Protein AF-A0A7S1Z3L2-F1 (afdb_monomer_lite)

Secondary structure (DSSP, 8-state):
--HHHHHHHHHHHS-TTSTT--S-HHHHHHHHHHHHH-HHHH------TT-TTS----TT--TT-HHHHHHHHHHHHHHHSTT-----------TTSSHHHHHHHHHTTS-TTS---------TT--S-TTHHHHHHHHHHHHHHHTS-HHHHHHHHHHHHHHHGGGHHHHHHH-GGGGGT------------HHHHHHHHHHHHHHHHHHH--TT-

Foldseek 3Di:
DAVLVVLLVVLPPDDPPDDQHDPDPVVNVVVVVCCVPPVVQQRDPPDPVVDRNDRDGPQADDPPCVVVLVVLLVLVVQQLPPPHDDDDDDDDDDPPPCSVSSVVNSVVVPDPQQADDFFFDDDPVPPDDPCRRVLNRVLVVLVVLVPDDPVSLVLLQVLLCVQQPPCVVVVCVSNVSCVVRYDDDPDDDDDDDPVVVVVSVVSNVVSNVPSRNDSND

Organism: NCBI:txid49249

Sequence (217 aa):
VPLSMFSLVFNLLEKNGEEYHYKSFSEVDHDLYVMLTDPENYLFDSIDERNIGQLNFSSGKLFGRGEHVSELINAYNRVTSAEGSSEIVLVSGYSGAGKSALVKQAQNSFNEKDGFFLCGKFDQLQHVEPLSAIVDAFSGLCHEIMKKDAATRDQIRSAIQENVGSETGFLINLIPMLRNIIEVPVTETIQIGAREAQNRVKVVFRLFLRALATPDR

Radius of gyration: 23.11 Å; chains: 1; bounding box: 45×40×66 Å

pLDDT: mean 73.65, std 14.49, range [42.09, 93.38]

InterPro domains:
  IPR027417 P-loop containing nucleoside triphosphate hydrolase [G3DSA:3.40.50.300] (62-208)
  IPR027417 P-loop containing nucleoside triphosphate hydrolase [SSF52540] (59-163)
  IPR041664 Orc1-like, AAA ATPase domain [PF13191] (61-214)
  IPR053159 Hybrid Signal Transduction Histidine Kinase [PTHR43642] (1-216)

Structure (mmCIF, N/CA/C/O backbone):
data_AF-A0A7S1Z3L2-F1
#
_entry.id   AF-A0A7S1Z3L2-F1
#
loop_
_atom_site.group_PDB
_atom_site.id
_atom_site.type_symbol
_atom_site.label_atom_id
_atom_site.label_alt_id
_atom_site.label_comp_id
_atom_site.label_asym_id
_atom_site.label_entity_id
_atom_site.label_seq_id
_atom_site.pdbx_PDB_ins_code
_atom_site.Cartn_x
_atom_site.Cartn_y
_atom_site.Cartn_z
_atom_site.occupancy
_atom_site.B_iso_or_equiv
_atom_site.auth_seq_id
_atom_site.auth_comp_id
_atom_site.auth_asym_id
_atom_site.auth_atom_id
_atom_site.pdbx_PDB_model_num
ATOM 1 N N . VAL A 1 1 ? -3.377 19.592 -33.572 1.00 59.16 1 VAL A N 1
ATOM 2 C CA . VAL A 1 1 ? -2.268 18.647 -33.838 1.00 59.16 1 VAL A CA 1
ATOM 3 C C . VAL A 1 1 ? -1.703 18.276 -32.479 1.00 59.16 1 VAL A C 1
ATOM 5 O O . VAL A 1 1 ? -1.445 19.220 -31.742 1.00 59.16 1 VAL A O 1
ATOM 8 N N . PRO A 1 2 ? -1.612 16.984 -32.121 1.00 62.28 2 PRO A N 1
ATOM 9 C CA . PRO A 1 2 ? -1.116 16.546 -30.810 1.00 62.28 2 PRO A CA 1
ATOM 10 C C . PRO A 1 2 ? 0.283 17.101 -30.520 1.00 62.28 2 PRO A C 1
ATOM 12 O O . PRO A 1 2 ? 1.101 17.180 -31.441 1.00 62.28 2 PRO A O 1
ATOM 15 N N . LEU A 1 3 ? 0.571 17.491 -29.276 1.00 64.25 3 LEU A N 1
ATOM 16 C CA . LEU A 1 3 ? 1.854 18.102 -28.898 1.00 64.25 3 LEU A CA 1
ATOM 17 C C . LEU A 1 3 ? 3.039 17.164 -29.144 1.00 64.25 3 LEU A C 1
ATOM 19 O O . LEU A 1 3 ? 4.118 17.629 -29.491 1.00 64.25 3 LEU A O 1
ATOM 23 N N . SER A 1 4 ? 2.834 15.851 -29.073 1.00 64.00 4 SER A N 1
ATOM 24 C CA . SER A 1 4 ? 3.861 14.851 -29.381 1.00 64.00 4 SER A CA 1
ATOM 25 C C . SER A 1 4 ? 4.340 14.886 -30.835 1.00 64.00 4 SER A C 1
ATOM 27 O O . SER A 1 4 ? 5.527 14.710 -31.095 1.00 64.00 4 SER A O 1
ATOM 29 N N . MET A 1 5 ? 3.456 15.206 -31.789 1.00 66.62 5 MET A N 1
ATOM 30 C CA . MET A 1 5 ? 3.855 15.467 -33.180 1.00 66.62 5 MET A CA 1
ATOM 31 C C . MET A 1 5 ? 4.727 16.720 -33.274 1.00 66.62 5 MET A C 1
ATOM 33 O O . MET A 1 5 ? 5.660 16.768 -34.072 1.00 66.62 5 MET A O 1
ATOM 37 N N . PHE A 1 6 ? 4.420 17.743 -32.470 1.00 70.56 6 PHE A N 1
ATOM 38 C CA . PHE A 1 6 ? 5.227 18.956 -32.415 1.00 70.56 6 PHE A CA 1
ATOM 39 C C . PHE A 1 6 ? 6.601 18.665 -31.807 1.00 70.56 6 PHE A C 1
ATOM 41 O O . PHE A 1 6 ? 7.591 19.082 -32.389 1.00 70.56 6 PHE A O 1
ATOM 48 N N . SER A 1 7 ? 6.678 17.894 -30.719 1.00 68.69 7 SER A N 1
ATOM 49 C CA . SER A 1 7 ? 7.938 17.464 -30.099 1.00 68.69 7 SER A CA 1
ATOM 50 C C . SER A 1 7 ? 8.797 16.611 -31.031 1.00 68.69 7 SER A C 1
ATOM 52 O O . SER A 1 7 ? 9.993 16.847 -31.115 1.00 68.69 7 SER A O 1
ATOM 54 N N . LEU A 1 8 ? 8.207 15.684 -31.793 1.00 73.00 8 LEU A N 1
ATOM 55 C CA . LEU A 1 8 ? 8.930 14.908 -32.807 1.00 73.00 8 LEU A CA 1
ATOM 56 C C . LEU A 1 8 ? 9.552 15.826 -33.867 1.00 73.00 8 LEU A C 1
ATOM 58 O O . LEU A 1 8 ? 10.742 15.737 -34.160 1.00 73.00 8 LEU A O 1
ATOM 62 N N . VAL A 1 9 ? 8.750 16.735 -34.432 1.00 72.94 9 VAL A N 1
ATOM 63 C CA . VAL A 1 9 ? 9.226 17.697 -35.435 1.00 72.94 9 VAL A CA 1
ATOM 64 C C . VAL A 1 9 ? 10.265 18.640 -34.829 1.00 72.94 9 VAL A C 1
ATOM 66 O O . VAL A 1 9 ? 11.257 18.946 -35.479 1.00 72.94 9 VAL A O 1
ATOM 69 N N . PHE A 1 10 ? 10.081 19.062 -33.582 1.00 72.00 10 PHE A N 1
ATOM 70 C CA . PHE A 1 10 ? 11.011 19.923 -32.861 1.00 72.00 10 PHE A CA 1
ATOM 71 C C . PHE A 1 10 ? 12.361 19.228 -32.634 1.00 72.00 10 PHE A C 1
ATOM 73 O O . PHE A 1 10 ? 13.386 19.767 -33.038 1.00 72.00 10 PHE A O 1
ATOM 80 N N . ASN A 1 11 ? 12.366 17.992 -32.130 1.00 70.00 11 ASN A N 1
ATOM 81 C CA . ASN A 1 11 ? 13.577 17.199 -31.898 1.00 70.00 11 ASN A CA 1
ATOM 82 C C . ASN A 1 11 ? 14.302 16.829 -33.208 1.00 70.00 11 ASN A C 1
ATOM 84 O O . ASN A 1 11 ? 15.520 16.655 -33.214 1.00 70.00 11 ASN A O 1
ATOM 88 N N . LEU A 1 12 ? 13.570 16.721 -34.327 1.00 74.00 12 LEU A N 1
ATOM 89 C CA . LEU A 1 12 ? 14.134 16.542 -35.673 1.00 74.00 12 LEU A CA 1
ATOM 90 C C . LEU A 1 12 ? 14.751 17.823 -36.250 1.00 74.00 12 LEU A C 1
ATOM 92 O O . LEU A 1 12 ? 15.646 17.744 -37.092 1.00 74.00 12 LEU A O 1
ATOM 96 N N . LEU A 1 13 ? 14.234 18.989 -35.857 1.00 71.88 13 LEU A N 1
ATOM 97 C CA . LEU A 1 13 ? 14.684 20.296 -36.336 1.00 71.88 13 LEU A CA 1
ATOM 98 C C . LEU A 1 13 ? 15.761 20.923 -35.440 1.00 71.88 13 LEU A C 1
ATOM 100 O O . LEU A 1 13 ? 16.476 21.813 -35.913 1.00 71.88 13 LEU A O 1
ATOM 104 N N . GLU A 1 14 ? 15.892 20.485 -34.182 1.00 68.50 14 GLU A N 1
ATOM 105 C CA . GLU A 1 14 ? 16.968 20.925 -33.294 1.00 68.50 14 GLU A CA 1
ATOM 106 C C . GLU A 1 14 ? 18.340 20.575 -33.881 1.00 68.50 14 GLU A C 1
ATOM 108 O O . GLU A 1 14 ? 18.588 19.507 -34.446 1.00 68.50 14 GLU A O 1
ATOM 113 N N . LYS A 1 15 ? 19.262 21.527 -33.762 1.00 54.31 15 LYS A N 1
ATOM 114 C CA . LYS A 1 15 ? 20.590 21.443 -34.361 1.00 54.31 15 LYS A CA 1
ATOM 115 C C . LYS A 1 15 ? 21.548 20.784 -33.369 1.00 54.31 15 LYS A C 1
ATOM 117 O O . LYS A 1 15 ? 21.523 21.116 -32.190 1.00 54.31 15 LYS A O 1
ATOM 122 N N . ASN A 1 16 ? 22.414 19.895 -33.863 1.00 50.66 16 ASN A N 1
ATOM 123 C CA . ASN A 1 16 ? 23.402 19.142 -33.075 1.00 50.66 16 ASN A CA 1
ATOM 124 C C . ASN A 1 16 ? 24.003 19.958 -31.914 1.00 50.66 16 ASN A C 1
ATOM 126 O O . ASN A 1 16 ? 24.812 20.859 -32.153 1.00 50.66 16 ASN A O 1
ATOM 130 N N . GLY A 1 17 ? 23.632 19.609 -30.678 1.00 51.84 17 GLY A N 1
ATOM 131 C CA . GLY A 1 17 ? 24.192 20.201 -29.458 1.00 51.84 17 GLY A CA 1
ATOM 132 C C . GLY A 1 17 ? 23.189 20.672 -28.401 1.00 51.84 17 GLY A C 1
ATOM 133 O O . GLY A 1 17 ? 23.627 20.949 -27.287 1.00 51.84 17 GLY A O 1
ATOM 134 N N . GLU A 1 18 ? 21.890 20.741 -28.699 1.00 53.25 18 GLU A N 1
ATOM 135 C CA . GLU A 1 18 ? 20.857 21.110 -27.710 1.00 53.25 18 GLU A CA 1
ATOM 136 C C . GLU A 1 18 ? 20.291 19.885 -26.965 1.00 53.25 18 GLU A C 1
ATOM 138 O O . GLU A 1 18 ? 20.583 18.742 -27.307 1.00 53.25 18 GLU A O 1
ATOM 143 N N . GLU A 1 19 ? 19.586 20.089 -25.854 1.00 56.16 19 GLU A N 1
ATOM 144 C CA . GLU A 1 19 ? 19.282 19.032 -24.873 1.00 56.16 19 GLU A CA 1
ATOM 145 C C . GLU A 1 19 ? 18.349 17.922 -25.415 1.00 56.16 19 GLU A C 1
ATOM 147 O O . GLU A 1 19 ? 18.408 16.796 -24.913 1.00 56.16 19 GLU A O 1
ATOM 152 N N . TYR A 1 20 ? 17.569 18.191 -26.475 1.00 58.16 20 TYR A N 1
ATOM 153 C CA . TYR A 1 20 ? 16.462 17.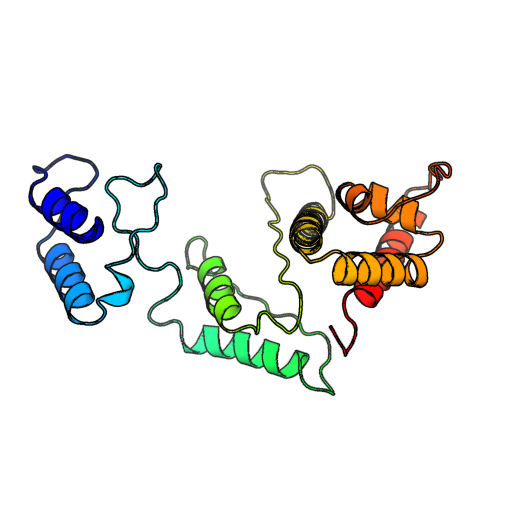331 -26.921 1.00 58.16 20 TYR A CA 1
ATOM 154 C C . TYR A 1 20 ? 16.568 16.812 -28.372 1.00 58.16 20 TYR A C 1
ATOM 156 O O . TYR A 1 20 ? 15.697 16.063 -28.818 1.00 58.16 20 TYR A O 1
ATOM 164 N N . HIS A 1 21 ? 17.648 17.120 -29.101 1.00 70.44 21 HIS A N 1
ATOM 165 C CA . HIS A 1 21 ? 17.877 16.604 -30.458 1.00 70.44 21 HIS A CA 1
ATOM 166 C C . HIS A 1 21 ? 18.100 15.084 -30.516 1.00 70.44 21 HIS A C 1
ATOM 168 O O . HIS A 1 21 ? 18.745 14.480 -29.650 1.00 70.44 21 HIS A O 1
ATOM 174 N N . TYR A 1 22 ? 17.651 14.475 -31.617 1.00 71.06 22 TYR A N 1
ATOM 175 C CA . TYR A 1 22 ? 17.979 13.087 -31.935 1.00 71.06 22 TYR A CA 1
ATOM 176 C C . TYR A 1 22 ? 19.471 12.907 -32.197 1.00 71.06 22 TYR A C 1
ATOM 178 O O . TYR A 1 22 ? 20.077 13.608 -33.009 1.00 71.06 22 TYR A O 1
ATOM 186 N N . LYS A 1 23 ? 20.065 11.910 -31.545 1.00 71.94 23 LYS A N 1
ATOM 187 C CA . LYS A 1 23 ? 21.497 11.606 -31.650 1.00 71.94 23 LYS A CA 1
ATOM 188 C C . LYS A 1 23 ? 21.792 10.597 -32.752 1.00 71.94 23 LYS A C 1
ATOM 190 O O . LYS A 1 23 ? 22.946 10.446 -33.155 1.00 71.94 23 LYS A O 1
ATOM 195 N N . SER A 1 24 ? 20.773 9.889 -33.241 1.00 76.88 24 SER A N 1
ATOM 196 C CA . SER A 1 24 ? 20.929 8.886 -34.293 1.00 76.88 24 SER A CA 1
ATOM 197 C C . SER A 1 24 ? 19.664 8.682 -35.125 1.00 76.88 24 SER A C 1
ATOM 199 O O . SER A 1 24 ? 18.545 8.895 -34.667 1.00 76.88 24 SER A O 1
ATOM 201 N N . PHE A 1 25 ? 19.845 8.186 -36.352 1.00 75.06 25 PHE A N 1
ATOM 202 C CA . PHE A 1 25 ? 18.734 7.815 -37.233 1.00 75.06 25 PHE A CA 1
ATOM 203 C C . PHE A 1 25 ? 17.889 6.665 -36.658 1.00 75.06 25 PHE A C 1
ATOM 205 O O . PHE A 1 25 ? 16.691 6.601 -36.904 1.00 75.06 25 PHE A O 1
ATOM 212 N N . SER A 1 26 ? 18.491 5.782 -35.853 1.00 72.69 26 SER A N 1
ATOM 213 C CA . SER A 1 26 ? 17.778 4.692 -35.179 1.00 72.69 26 SER A CA 1
ATOM 214 C C . SER A 1 26 ? 16.794 5.172 -34.113 1.00 72.69 26 SER A C 1
ATOM 216 O O . SER A 1 26 ? 15.791 4.505 -33.897 1.00 72.69 26 SER A O 1
ATOM 218 N N . GLU A 1 27 ? 17.051 6.306 -33.455 1.00 69.94 27 GLU A N 1
ATOM 219 C CA . GLU A 1 27 ? 16.102 6.886 -32.490 1.00 69.94 27 GLU A CA 1
ATOM 220 C C . GLU A 1 27 ? 14.862 7.429 -33.208 1.00 69.94 27 GLU A C 1
ATOM 222 O O . GLU A 1 27 ? 13.739 7.164 -32.792 1.00 69.94 27 GLU A O 1
ATOM 227 N N . VAL A 1 28 ? 15.072 8.097 -34.345 1.00 78.56 28 VAL A N 1
ATOM 228 C CA . VAL A 1 28 ? 13.988 8.589 -35.206 1.00 78.56 28 VAL A CA 1
ATOM 229 C C . VAL A 1 28 ? 13.157 7.433 -35.763 1.00 78.56 28 VAL A C 1
ATOM 231 O O . VAL A 1 28 ? 11.931 7.473 -35.706 1.00 78.56 28 VAL A O 1
ATOM 234 N N . ASP A 1 29 ? 13.814 6.400 -36.297 1.00 77.31 29 ASP A N 1
ATOM 235 C CA . ASP A 1 29 ? 13.147 5.213 -36.842 1.00 77.31 29 ASP A CA 1
ATOM 236 C C . ASP A 1 29 ? 12.318 4.493 -35.771 1.00 77.31 29 ASP A C 1
ATOM 238 O O . ASP A 1 29 ? 11.168 4.127 -36.011 1.00 77.31 29 ASP A O 1
ATOM 242 N N . HIS A 1 30 ? 12.864 4.367 -34.558 1.00 73.69 30 HIS A N 1
ATOM 243 C CA . HIS A 1 30 ? 12.161 3.765 -33.432 1.00 73.69 30 HIS A CA 1
ATOM 244 C C . HIS A 1 30 ? 10.907 4.555 -33.037 1.00 73.69 30 HIS A C 1
ATOM 246 O O . HIS A 1 30 ? 9.833 3.965 -32.912 1.00 73.69 30 HIS A O 1
ATOM 252 N N . ASP A 1 31 ? 11.014 5.877 -32.900 1.00 72.50 31 ASP A N 1
ATOM 253 C CA . ASP A 1 31 ? 9.879 6.723 -32.524 1.00 72.50 31 ASP A CA 1
ATOM 254 C C . ASP A 1 31 ? 8.790 6.741 -33.604 1.00 72.50 31 ASP A C 1
ATOM 256 O O . ASP A 1 31 ? 7.604 6.619 -33.290 1.00 72.50 31 ASP A O 1
ATOM 260 N N . LEU A 1 32 ? 9.174 6.798 -34.884 1.00 77.25 32 LEU A N 1
ATOM 261 C CA . LEU A 1 32 ? 8.236 6.700 -36.005 1.00 77.25 32 LEU A CA 1
ATOM 262 C C . LEU A 1 32 ? 7.552 5.331 -36.062 1.00 77.25 32 LEU A C 1
ATOM 264 O O . LEU A 1 32 ? 6.344 5.253 -36.294 1.00 77.25 32 LEU A O 1
ATOM 268 N N . TYR A 1 33 ? 8.298 4.250 -35.826 1.00 78.69 33 TYR A N 1
ATOM 269 C CA . TYR A 1 33 ? 7.745 2.901 -35.788 1.00 78.69 33 TYR A CA 1
ATOM 270 C C . TYR A 1 33 ? 6.706 2.755 -34.671 1.00 78.69 33 TYR A C 1
ATOM 272 O O . TYR A 1 33 ? 5.608 2.247 -34.911 1.00 78.69 33 TYR A O 1
ATOM 280 N N . VAL A 1 34 ? 7.011 3.235 -33.462 1.00 67.62 34 VAL A N 1
ATOM 281 C CA . VAL A 1 34 ? 6.095 3.186 -32.310 1.00 67.62 34 VAL A CA 1
ATOM 282 C C . VAL A 1 34 ? 4.855 4.048 -32.559 1.00 67.62 34 VAL A C 1
ATOM 284 O O . VAL A 1 34 ? 3.744 3.619 -32.262 1.00 67.62 34 VAL A O 1
ATOM 287 N N . MET A 1 35 ? 5.010 5.212 -33.191 1.00 71.69 35 MET A N 1
ATOM 288 C CA . MET A 1 35 ? 3.897 6.104 -33.526 1.00 71.69 35 MET A CA 1
ATOM 289 C C . MET A 1 35 ? 2.944 5.512 -34.577 1.00 71.69 35 MET A C 1
ATOM 291 O O . MET A 1 35 ? 1.734 5.733 -34.514 1.00 71.69 35 MET A O 1
ATOM 295 N N . LEU A 1 36 ? 3.476 4.745 -35.533 1.00 73.00 36 LEU A N 1
ATOM 296 C CA . LEU A 1 36 ? 2.686 4.049 -36.552 1.00 73.00 36 LEU A CA 1
ATOM 297 C C . LEU A 1 36 ? 2.000 2.790 -36.015 1.00 73.00 36 LEU A C 1
ATOM 299 O O . LEU A 1 36 ? 0.937 2.417 -36.508 1.00 73.00 36 LEU A O 1
ATOM 303 N N . THR A 1 37 ? 2.618 2.117 -35.044 1.00 72.88 37 THR A N 1
ATOM 304 C CA . THR A 1 37 ? 2.135 0.828 -34.530 1.00 72.88 37 THR A CA 1
ATOM 305 C C . THR A 1 37 ? 1.243 0.954 -33.295 1.00 72.88 37 THR A C 1
ATOM 307 O O . THR A 1 37 ? 0.414 0.073 -33.077 1.00 72.88 37 THR A O 1
ATOM 310 N N . ASP A 1 38 ? 1.367 2.033 -32.516 1.00 64.50 38 ASP A N 1
ATOM 311 C CA . ASP A 1 38 ? 0.605 2.266 -31.281 1.00 64.50 38 ASP A CA 1
ATOM 312 C C . ASP A 1 38 ? 0.285 3.772 -31.084 1.00 64.50 38 ASP A C 1
ATOM 314 O O . ASP A 1 38 ? 0.837 4.432 -30.197 1.00 64.50 38 ASP A O 1
ATOM 318 N N . PRO A 1 39 ? -0.587 4.367 -31.927 1.00 63.94 39 PRO A N 1
ATOM 319 C CA . PRO A 1 39 ? -0.838 5.811 -31.933 1.00 63.94 39 PRO A CA 1
ATOM 320 C C . PRO A 1 39 ? -1.485 6.334 -30.641 1.00 63.94 39 PRO A C 1
ATOM 322 O O . PRO A 1 39 ? -1.236 7.475 -30.260 1.00 63.94 39 PRO A O 1
ATOM 325 N N . GLU A 1 40 ? -2.266 5.523 -29.920 1.00 60.00 40 GLU A N 1
ATOM 326 C CA . GLU A 1 40 ? -2.882 5.924 -28.641 1.00 60.00 40 GLU A CA 1
ATOM 327 C C . GLU A 1 40 ? -1.840 6.160 -27.532 1.00 60.00 40 GLU A C 1
ATOM 329 O O . GLU A 1 40 ? -2.062 6.961 -26.626 1.00 60.00 40 GLU A O 1
ATOM 334 N N . ASN A 1 41 ? -0.678 5.508 -27.630 1.00 56.28 41 ASN A N 1
ATOM 335 C CA . ASN A 1 41 ? 0.426 5.606 -26.676 1.00 56.28 41 ASN A CA 1
ATOM 336 C C . ASN A 1 41 ? 1.296 6.862 -26.888 1.00 56.28 41 ASN A C 1
ATOM 338 O O . ASN A 1 41 ? 1.921 7.346 -25.944 1.00 56.28 41 ASN A O 1
ATOM 342 N N . TYR A 1 42 ? 1.330 7.393 -28.116 1.00 56.38 42 TYR A N 1
ATOM 343 C CA . TYR A 1 42 ? 2.147 8.552 -28.493 1.00 56.38 42 TYR A CA 1
ATOM 344 C C . TYR A 1 42 ? 1.325 9.843 -28.623 1.00 56.38 42 TYR A C 1
ATOM 346 O O . TYR A 1 42 ? 1.844 10.936 -28.421 1.00 56.38 42 TYR A O 1
ATOM 354 N N . LEU A 1 43 ? 0.030 9.765 -28.944 1.00 53.25 43 LEU A N 1
ATOM 355 C CA . LEU A 1 43 ? -0.849 10.929 -29.132 1.00 53.25 43 LEU A CA 1
ATOM 356 C C . LEU A 1 43 ? -1.532 11.388 -27.828 1.00 53.25 43 LEU A C 1
ATOM 358 O O . LEU A 1 43 ? -2.684 11.821 -27.859 1.00 53.25 43 LEU A O 1
ATOM 362 N N . PHE A 1 44 ? -0.849 11.292 -26.682 1.00 50.50 44 PHE A N 1
ATOM 363 C CA . PHE A 1 44 ? -1.397 11.731 -25.398 1.00 50.50 44 PHE A CA 1
ATOM 364 C C . PHE A 1 44 ? -0.880 13.125 -25.013 1.00 50.50 44 PHE A C 1
ATOM 366 O O . PHE A 1 44 ? 0.291 13.302 -24.681 1.00 50.50 44 PHE A O 1
ATOM 373 N N . ASP A 1 45 ? -1.769 14.120 -25.013 1.00 48.84 45 ASP A N 1
ATOM 374 C CA . ASP A 1 45 ? -1.499 15.463 -24.485 1.00 48.84 45 ASP A CA 1
ATOM 375 C C . ASP A 1 45 ? -1.605 15.449 -22.939 1.00 48.84 45 ASP A C 1
ATOM 377 O O . ASP A 1 45 ? -2.526 16.026 -22.359 1.00 48.84 45 ASP A O 1
ATOM 381 N N . SER A 1 46 ? -0.692 14.769 -22.227 1.00 44.03 46 SER A N 1
ATOM 382 C CA . SER A 1 46 ? -0.563 14.988 -20.776 1.00 44.03 46 SER A CA 1
ATOM 383 C C . SER A 1 46 ? 0.197 16.287 -20.537 1.00 44.03 46 SER A C 1
ATOM 385 O O . SER A 1 46 ? 1.417 16.342 -20.701 1.00 44.03 46 SER A O 1
ATOM 387 N N . ILE A 1 47 ? -0.529 17.328 -20.141 1.00 43.22 47 ILE A N 1
ATOM 388 C CA . ILE A 1 47 ? 0.033 18.612 -19.724 1.00 43.22 47 ILE A CA 1
ATOM 389 C C . ILE A 1 47 ? 0.728 18.411 -18.369 1.00 43.22 47 ILE A C 1
ATOM 391 O O . ILE A 1 47 ? 0.097 18.480 -17.318 1.00 43.22 47 ILE A O 1
ATOM 395 N N . ASP A 1 48 ? 2.034 18.156 -18.389 1.00 45.81 48 ASP A N 1
ATOM 396 C CA . ASP A 1 48 ? 2.920 18.535 -17.288 1.00 45.81 48 ASP A CA 1
ATOM 397 C C . ASP A 1 48 ? 3.781 19.685 -17.823 1.00 45.81 48 ASP A C 1
ATOM 399 O O . ASP A 1 48 ? 4.677 19.477 -18.641 1.00 45.81 48 ASP A O 1
ATOM 403 N N . GLU A 1 49 ? 3.477 20.919 -17.406 1.00 43.19 49 GLU A N 1
ATOM 404 C CA . GLU A 1 49 ? 4.136 22.158 -17.869 1.00 43.19 49 GLU A CA 1
ATOM 405 C 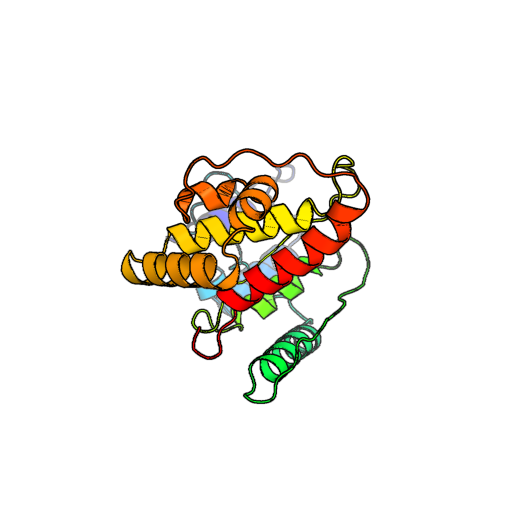C . GLU A 1 49 ? 5.655 22.177 -17.595 1.00 43.19 49 GLU A C 1
ATOM 407 O O . GLU A 1 49 ? 6.370 23.065 -18.054 1.00 43.19 49 GLU A O 1
ATOM 412 N N . ARG A 1 50 ? 6.164 21.175 -16.868 1.00 42.09 50 ARG A N 1
ATOM 413 C CA . ARG A 1 50 ? 7.582 20.962 -16.567 1.00 42.09 50 ARG A CA 1
ATOM 414 C C . ARG A 1 50 ? 8.335 20.100 -17.590 1.00 42.09 50 ARG A C 1
ATOM 416 O O . ARG A 1 50 ? 9.554 20.048 -17.501 1.00 42.09 50 ARG A O 1
ATOM 423 N N . ASN A 1 51 ? 7.651 19.455 -18.543 1.00 45.12 51 ASN A N 1
ATOM 424 C CA . ASN A 1 51 ? 8.239 18.499 -19.500 1.00 45.12 51 ASN A CA 1
ATOM 425 C C . ASN A 1 51 ? 8.068 18.935 -20.967 1.00 45.12 51 ASN A C 1
ATOM 427 O O . ASN A 1 51 ? 7.729 18.136 -21.841 1.00 45.12 51 ASN A O 1
ATOM 431 N N . ILE A 1 52 ? 8.289 20.217 -21.257 1.00 42.25 52 ILE A N 1
ATOM 432 C CA . ILE A 1 52 ? 8.325 20.717 -22.636 1.00 42.25 52 ILE A CA 1
ATOM 433 C C . ILE A 1 52 ? 9.640 20.240 -23.277 1.00 42.25 52 ILE A C 1
ATOM 435 O O . ILE A 1 52 ? 10.708 20.647 -22.836 1.00 42.25 52 ILE A O 1
ATOM 439 N N . GLY A 1 53 ? 9.562 19.369 -24.292 1.00 42.75 53 GLY A N 1
ATOM 440 C CA . GLY A 1 53 ? 10.727 18.862 -25.047 1.00 42.75 53 GLY A CA 1
ATOM 441 C C . GLY A 1 53 ? 11.033 17.368 -24.874 1.00 42.75 53 GLY A C 1
ATOM 442 O O . GLY A 1 53 ? 11.843 16.818 -25.614 1.00 42.75 53 GLY A O 1
ATOM 443 N N . GLN A 1 54 ? 10.355 16.672 -23.957 1.00 47.94 54 GLN A N 1
ATOM 444 C CA . GLN A 1 54 ? 10.491 15.220 -23.794 1.00 47.94 54 GLN A CA 1
ATOM 445 C C . GLN A 1 54 ? 9.281 14.484 -24.368 1.00 47.94 54 GLN A C 1
ATOM 447 O O . GLN A 1 54 ? 8.136 14.898 -24.184 1.00 47.94 54 GLN A O 1
ATOM 452 N N . LEU A 1 55 ? 9.535 13.369 -25.057 1.00 46.78 55 LEU A N 1
ATOM 453 C CA . LEU A 1 55 ? 8.474 12.477 -25.509 1.00 46.78 55 LEU A CA 1
ATOM 454 C C . LEU A 1 55 ? 7.832 11.807 -24.297 1.00 46.78 55 LEU A C 1
ATOM 456 O O . LEU A 1 55 ? 8.430 10.957 -23.637 1.00 46.78 55 LEU A O 1
ATOM 460 N N . ASN A 1 56 ? 6.603 12.214 -24.003 1.00 46.22 56 ASN A N 1
ATOM 461 C CA . ASN A 1 56 ? 5.798 11.596 -22.965 1.00 46.22 56 ASN A CA 1
ATOM 462 C C . ASN A 1 56 ? 5.152 10.337 -23.541 1.00 46.22 56 ASN A C 1
ATOM 464 O O . ASN A 1 56 ? 4.164 10.401 -24.267 1.00 46.22 56 ASN A O 1
ATOM 468 N N . PHE A 1 57 ? 5.724 9.182 -23.217 1.00 47.22 57 PHE A N 1
ATOM 469 C CA . PHE A 1 57 ? 5.070 7.895 -23.434 1.00 47.22 57 PHE A CA 1
ATOM 470 C C . PHE A 1 57 ? 3.944 7.725 -22.415 1.00 47.22 57 PHE A C 1
ATOM 472 O O . PHE A 1 57 ? 4.099 8.151 -21.263 1.00 47.22 57 PHE A O 1
ATOM 479 N N . SER A 1 58 ? 2.846 7.052 -22.778 1.00 44.78 58 SER A N 1
ATOM 480 C CA . SER A 1 58 ? 1.868 6.640 -21.769 1.00 44.78 58 SER A CA 1
ATOM 481 C C . SER A 1 58 ? 2.589 5.799 -20.704 1.00 44.78 58 SER A C 1
ATOM 483 O O . SER A 1 58 ? 3.155 4.727 -20.948 1.00 44.78 58 SER A O 1
ATOM 485 N N . SER A 1 59 ? 2.706 6.373 -19.507 1.00 51.22 59 SER A N 1
ATOM 486 C CA . SER A 1 59 ? 3.563 5.837 -18.461 1.00 51.22 59 SER A CA 1
ATOM 487 C C . SER A 1 59 ? 2.958 4.536 -17.938 1.00 51.22 59 SER A C 1
ATOM 489 O O . SER A 1 59 ? 2.048 4.567 -17.111 1.00 51.22 59 SER A O 1
ATOM 491 N N . GLY A 1 60 ? 3.442 3.384 -18.404 1.00 51.25 60 GLY A N 1
ATOM 492 C CA . GLY A 1 60 ? 2.949 2.114 -17.868 1.00 51.25 60 GLY A CA 1
ATOM 493 C C . GLY A 1 60 ? 3.426 0.822 -18.517 1.00 51.25 60 GLY A C 1
ATOM 494 O O . GLY A 1 60 ? 3.262 -0.225 -17.899 1.00 51.25 60 GLY A O 1
ATOM 495 N N . LYS A 1 61 ? 4.019 0.835 -19.716 1.00 48.28 61 LYS A N 1
ATOM 496 C CA . LYS A 1 61 ? 4.366 -0.410 -20.424 1.00 48.28 61 LYS A CA 1
ATOM 497 C C . LYS A 1 61 ? 5.871 -0.696 -20.335 1.00 48.28 61 LYS A C 1
ATOM 499 O O . LYS A 1 61 ? 6.656 -0.106 -21.068 1.00 48.28 61 LYS A O 1
ATOM 504 N N . LEU A 1 62 ? 6.299 -1.603 -19.446 1.00 55.81 62 LEU A N 1
ATOM 505 C CA . LEU A 1 62 ? 7.657 -2.159 -19.515 1.00 55.81 62 LEU A CA 1
ATOM 506 C C . LEU A 1 62 ? 7.713 -3.241 -20.589 1.00 55.81 62 LEU A C 1
ATOM 508 O O . LEU A 1 62 ? 6.985 -4.236 -20.541 1.00 55.81 62 LEU A O 1
ATOM 512 N N . PHE A 1 63 ? 8.634 -3.074 -21.530 1.00 53.78 63 PHE A N 1
ATOM 513 C CA . PHE A 1 63 ? 8.943 -4.089 -22.527 1.00 53.78 63 PHE A CA 1
ATOM 514 C C . PHE A 1 63 ? 9.790 -5.212 -21.908 1.00 53.78 63 PHE A C 1
ATOM 516 O O . PHE A 1 63 ? 10.665 -4.970 -21.077 1.00 53.78 63 PHE A O 1
ATOM 523 N N . GLY A 1 64 ? 9.503 -6.464 -22.280 1.00 66.38 64 GLY A N 1
ATOM 524 C CA . GLY A 1 64 ? 10.268 -7.641 -21.839 1.00 66.38 64 GLY A CA 1
ATOM 525 C C . GLY A 1 64 ? 10.052 -8.078 -20.381 1.00 66.38 64 GLY A C 1
ATOM 526 O O . GLY A 1 64 ? 10.758 -8.961 -19.904 1.00 66.38 64 GLY A O 1
ATOM 527 N N . ARG A 1 65 ? 9.090 -7.489 -19.656 1.00 72.94 65 ARG A N 1
ATOM 528 C CA . ARG A 1 65 ? 8.801 -7.810 -18.240 1.00 72.94 65 ARG A CA 1
ATOM 529 C C . ARG A 1 65 ? 7.454 -8.499 -18.002 1.00 72.94 65 ARG A C 1
ATOM 531 O O . ARG A 1 65 ? 7.055 -8.649 -16.852 1.00 72.94 65 ARG A O 1
ATOM 538 N N . GLY A 1 66 ? 6.782 -8.954 -19.061 1.00 77.94 66 GLY A N 1
ATOM 539 C CA . GLY A 1 66 ? 5.443 -9.552 -18.984 1.00 77.94 66 GLY A CA 1
ATOM 540 C C . GLY A 1 66 ? 5.325 -10.715 -17.991 1.00 77.94 66 GLY A C 1
ATOM 541 O O . GLY A 1 66 ? 4.355 -10.768 -17.241 1.00 77.94 66 GLY A O 1
ATOM 542 N N . GLU A 1 67 ? 6.332 -11.590 -17.914 1.00 85.44 67 GLU A N 1
ATOM 543 C CA . GLU A 1 67 ? 6.347 -12.703 -16.949 1.00 85.44 67 GLU A CA 1
ATOM 544 C C . GLU A 1 67 ? 6.362 -12.207 -15.497 1.00 85.44 67 GLU A C 1
ATOM 546 O O . GLU A 1 67 ? 5.511 -12.593 -14.705 1.00 85.44 67 GLU A O 1
ATOM 551 N N . HIS A 1 68 ? 7.247 -11.262 -15.169 1.00 88.25 68 HIS A N 1
ATOM 552 C CA . HIS A 1 68 ? 7.357 -10.700 -13.819 1.00 88.25 68 HIS A CA 1
ATOM 553 C C . HIS A 1 68 ? 6.102 -9.904 -13.420 1.00 88.25 68 HIS A C 1
ATOM 555 O O . HIS A 1 68 ? 5.685 -9.921 -12.264 1.00 88.25 68 HIS A O 1
ATOM 561 N N . VAL A 1 69 ? 5.481 -9.198 -14.375 1.00 87.56 69 VAL A N 1
ATOM 562 C CA . VAL A 1 69 ? 4.186 -8.533 -14.153 1.00 87.56 69 VAL A CA 1
ATOM 563 C C . VAL A 1 69 ? 3.111 -9.579 -13.856 1.00 87.56 69 VAL A C 1
ATOM 565 O O . VAL A 1 69 ? 2.340 -9.416 -12.913 1.00 87.56 69 VAL A O 1
ATOM 568 N N . SER A 1 70 ? 3.098 -10.680 -14.608 1.00 87.44 70 SER A N 1
ATOM 569 C CA . SER A 1 70 ? 2.144 -11.775 -14.412 1.00 87.44 70 SER A CA 1
ATOM 570 C C . SER A 1 70 ? 2.321 -12.456 -13.054 1.00 87.44 70 SER A C 1
ATOM 572 O O . SER A 1 70 ? 1.331 -12.795 -12.418 1.00 87.44 70 SER A O 1
ATOM 574 N N . GLU A 1 71 ? 3.550 -12.612 -12.558 1.00 91.88 71 GLU A N 1
ATOM 575 C CA . GLU A 1 71 ? 3.811 -13.132 -11.208 1.00 91.88 71 GLU A CA 1
ATOM 576 C C . GLU A 1 71 ? 3.195 -12.251 -10.114 1.00 91.88 71 GLU A C 1
ATOM 578 O O . GLU A 1 71 ? 2.556 -12.773 -9.196 1.00 91.88 71 GLU A O 1
ATOM 583 N N . LEU A 1 72 ? 3.332 -10.925 -10.231 1.00 91.31 72 LEU A N 1
ATOM 584 C CA . LEU A 1 72 ? 2.727 -9.971 -9.296 1.00 91.31 72 LEU A CA 1
ATOM 585 C C . LEU A 1 72 ? 1.196 -10.012 -9.352 1.00 91.31 72 LEU A C 1
ATOM 587 O O . LEU A 1 72 ? 0.547 -10.042 -8.307 1.00 91.31 72 LEU A O 1
ATOM 591 N N . ILE A 1 73 ? 0.620 -10.067 -10.555 1.00 88.75 73 ILE A N 1
ATOM 592 C CA . ILE A 1 73 ? -0.832 -10.181 -10.747 1.00 88.75 73 ILE A CA 1
ATOM 593 C C . ILE A 1 73 ? -1.350 -11.510 -10.185 1.00 88.75 73 ILE A C 1
ATOM 595 O O . ILE A 1 73 ? -2.367 -11.541 -9.499 1.00 88.75 73 ILE A O 1
ATOM 599 N N . ASN A 1 74 ? -0.633 -12.611 -10.403 1.00 90.31 74 ASN A N 1
ATOM 600 C CA . ASN A 1 74 ? -1.006 -13.915 -9.863 1.00 90.31 74 ASN A CA 1
ATOM 601 C C . ASN A 1 74 ? -0.942 -13.941 -8.333 1.00 90.31 74 ASN A C 1
ATOM 603 O O . ASN A 1 74 ? -1.797 -14.564 -7.708 1.00 90.31 74 ASN A O 1
ATOM 607 N N . ALA A 1 75 ? 0.044 -13.275 -7.723 1.00 91.50 75 ALA A N 1
ATOM 608 C CA . ALA A 1 75 ? 0.098 -13.117 -6.272 1.00 91.50 75 ALA A CA 1
ATOM 609 C C . ALA A 1 75 ? -1.098 -12.318 -5.747 1.00 91.50 75 ALA A C 1
ATOM 611 O O . ALA A 1 75 ? -1.756 -12.754 -4.808 1.00 91.50 75 ALA A O 1
ATOM 612 N N . TYR A 1 76 ? -1.437 -11.210 -6.406 1.00 89.00 76 TYR A N 1
ATOM 613 C CA . TYR A 1 76 ? -2.626 -10.429 -6.075 1.00 89.00 76 TYR A CA 1
ATOM 614 C C . TYR A 1 76 ? -3.909 -11.275 -6.156 1.00 89.00 76 TYR A C 1
ATOM 616 O O . TYR A 1 76 ? -4.655 -11.339 -5.183 1.00 89.00 76 TYR A O 1
ATOM 624 N N . ASN A 1 77 ? -4.104 -12.018 -7.250 1.00 87.81 77 ASN A N 1
ATOM 625 C CA . ASN A 1 77 ? -5.281 -12.870 -7.454 1.00 87.81 77 ASN A CA 1
ATOM 626 C C . ASN A 1 77 ? -5.424 -13.989 -6.407 1.00 87.81 77 ASN A C 1
ATOM 628 O O . ASN A 1 77 ? -6.539 -14.389 -6.079 1.00 87.81 77 ASN A O 1
ATOM 632 N N . ARG A 1 78 ? -4.314 -14.519 -5.871 1.00 88.69 78 ARG A N 1
ATOM 633 C CA . ARG A 1 78 ? -4.372 -15.500 -4.773 1.00 88.69 78 ARG A CA 1
ATOM 634 C C . ARG A 1 78 ? -4.882 -14.865 -3.484 1.00 88.69 78 ARG A C 1
ATOM 636 O O . ARG A 1 78 ? -5.720 -15.462 -2.813 1.00 88.69 78 ARG A O 1
ATOM 643 N N . VAL A 1 79 ? -4.416 -13.658 -3.162 1.00 87.94 79 VAL A N 1
ATOM 644 C CA . VAL A 1 79 ? -4.806 -12.935 -1.941 1.00 87.94 79 VAL A CA 1
ATOM 645 C C . VAL A 1 79 ? -6.261 -12.467 -2.002 1.00 87.94 79 VAL A C 1
ATOM 647 O O . VAL A 1 79 ? -6.936 -12.494 -0.980 1.00 87.94 79 VAL A O 1
ATOM 650 N N . THR A 1 80 ? -6.757 -12.071 -3.176 1.00 84.62 80 THR A N 1
ATOM 651 C CA . THR A 1 80 ? -8.150 -11.619 -3.352 1.00 84.62 80 THR A CA 1
ATOM 652 C C . THR A 1 80 ? -9.161 -12.756 -3.492 1.00 84.62 80 THR A C 1
ATOM 654 O O . THR A 1 80 ? -10.367 -12.516 -3.472 1.00 84.62 80 THR A O 1
ATOM 657 N N . SER A 1 81 ? -8.706 -14.006 -3.617 1.00 83.00 81 SER A N 1
ATOM 658 C CA . SER A 1 81 ? -9.600 -15.164 -3.580 1.00 83.00 81 SER A CA 1
ATOM 659 C C . SER A 1 81 ? -10.255 -15.315 -2.197 1.00 83.00 81 SER A C 1
ATOM 661 O O . SER A 1 81 ? -9.690 -14.907 -1.187 1.00 83.00 81 SER A O 1
ATOM 663 N N . ALA A 1 82 ? -11.441 -15.931 -2.126 1.00 74.19 82 ALA A N 1
ATOM 664 C CA . ALA A 1 82 ? -12.211 -16.052 -0.877 1.00 74.19 82 ALA A CA 1
ATOM 665 C C . ALA A 1 82 ? -11.470 -16.788 0.264 1.00 74.19 82 ALA A C 1
ATOM 667 O O . ALA A 1 82 ? -11.798 -16.606 1.434 1.00 74.19 82 ALA A O 1
ATOM 668 N N . GLU A 1 83 ? -10.472 -17.606 -0.073 1.00 79.06 83 GLU A N 1
ATOM 669 C CA . GLU A 1 83 ? -9.621 -18.343 0.874 1.00 79.06 83 GLU A CA 1
ATOM 670 C C . GLU A 1 83 ? -8.209 -17.736 0.986 1.00 79.06 83 GLU A C 1
ATOM 672 O O . GLU A 1 83 ? -7.317 -18.311 1.612 1.00 79.06 83 GLU A O 1
ATOM 677 N N . GLY A 1 84 ? -7.994 -16.577 0.360 1.00 78.44 84 GLY A N 1
ATOM 678 C CA . GLY A 1 84 ? -6.712 -15.900 0.285 1.00 78.44 84 GLY A CA 1
ATOM 679 C C . GLY A 1 84 ? -6.185 -15.499 1.661 1.00 78.44 84 GLY A C 1
ATOM 680 O O . GLY A 1 84 ? -6.900 -14.992 2.523 1.00 78.44 84 GLY A O 1
ATOM 681 N N . SER A 1 85 ? -4.887 -15.711 1.864 1.00 83.06 85 SER A N 1
ATOM 682 C CA . SER A 1 85 ? -4.150 -15.216 3.030 1.00 83.06 85 SER A CA 1
ATOM 683 C C . SER A 1 85 ? -3.171 -14.122 2.614 1.00 83.06 85 SER A C 1
ATOM 685 O O . SER A 1 85 ? -2.802 -14.044 1.447 1.00 83.06 85 SER A O 1
ATOM 687 N N . SER A 1 86 ? -2.711 -13.293 3.553 1.00 87.06 86 SER A N 1
ATOM 688 C CA . SER A 1 86 ? -1.722 -12.250 3.256 1.00 87.06 86 SER A CA 1
ATOM 689 C C . SER A 1 86 ? -0.418 -12.838 2.701 1.00 87.06 86 SER A C 1
ATOM 691 O O . SER A 1 86 ? 0.194 -13.698 3.333 1.00 87.06 86 SER A O 1
ATOM 693 N N . GLU A 1 87 ? 0.044 -12.320 1.562 1.00 90.75 87 GLU A N 1
ATOM 694 C CA . GLU A 1 87 ? 1.310 -12.708 0.930 1.00 90.75 87 GLU A CA 1
ATOM 695 C C . GLU A 1 87 ? 2.331 -11.560 0.939 1.00 90.75 87 GLU A C 1
ATOM 697 O O . GLU A 1 87 ? 1.980 -10.380 0.994 1.00 90.75 87 GLU A O 1
ATOM 702 N N . ILE A 1 88 ? 3.619 -11.912 0.864 1.00 92.69 88 ILE A N 1
ATOM 703 C CA . ILE A 1 88 ? 4.727 -10.966 0.690 1.00 92.69 88 ILE A CA 1
ATOM 704 C C . ILE A 1 88 ? 5.474 -11.344 -0.586 1.00 92.69 88 ILE A C 1
ATOM 706 O O . ILE A 1 88 ? 5.928 -12.479 -0.725 1.00 92.69 88 ILE A O 1
ATOM 710 N N . VAL A 1 89 ? 5.660 -10.372 -1.481 1.00 92.38 89 VAL A N 1
ATOM 711 C CA . VAL A 1 89 ? 6.469 -10.530 -2.695 1.00 92.38 89 VAL A CA 1
ATOM 712 C C . VAL A 1 89 ? 7.706 -9.641 -2.610 1.00 92.38 89 VAL A C 1
ATOM 714 O O . VAL A 1 89 ? 7.608 -8.447 -2.330 1.00 92.38 89 VAL A O 1
ATOM 717 N N . LEU A 1 90 ? 8.882 -10.221 -2.866 1.00 93.38 90 LEU A N 1
ATOM 718 C CA . LEU A 1 90 ? 10.159 -9.511 -2.873 1.00 93.38 90 LEU A CA 1
ATOM 719 C C . LEU A 1 90 ? 10.663 -9.329 -4.307 1.00 93.38 90 LEU A C 1
ATOM 721 O O . LEU A 1 90 ? 11.079 -10.289 -4.950 1.00 93.38 90 LEU A O 1
ATOM 725 N N . VAL A 1 91 ? 10.702 -8.082 -4.779 1.00 90.19 91 VAL A N 1
ATOM 726 C CA . VAL A 1 91 ? 11.306 -7.726 -6.072 1.00 90.19 91 VAL A CA 1
ATOM 727 C C . VAL A 1 91 ? 12.733 -7.232 -5.842 1.00 90.19 91 VAL A C 1
ATOM 729 O O . VAL A 1 91 ? 12.950 -6.147 -5.300 1.00 90.19 91 VAL A O 1
ATOM 732 N N . SER A 1 92 ? 13.724 -8.014 -6.265 1.00 87.81 92 SER A N 1
ATOM 733 C CA . SER A 1 92 ? 15.148 -7.706 -6.095 1.00 87.81 92 SER A CA 1
ATOM 734 C C . SER A 1 92 ? 15.841 -7.410 -7.433 1.00 87.81 92 SER A C 1
ATOM 736 O O . SER A 1 92 ? 15.319 -7.691 -8.509 1.00 87.81 92 SER A O 1
ATOM 738 N N . GLY A 1 93 ? 17.003 -6.750 -7.379 1.00 86.62 93 GLY A N 1
ATOM 739 C CA . GLY A 1 93 ? 17.791 -6.384 -8.562 1.00 86.62 93 GLY A CA 1
ATOM 740 C C . GLY A 1 93 ? 18.526 -5.053 -8.412 1.00 86.62 93 GLY A C 1
ATOM 741 O O . GLY A 1 93 ? 18.286 -4.296 -7.466 1.00 86.62 93 GLY A O 1
ATOM 742 N N . TYR A 1 94 ? 19.402 -4.740 -9.366 1.00 83.50 94 TYR A N 1
ATOM 743 C CA . TYR A 1 94 ? 20.240 -3.536 -9.348 1.00 83.50 94 TYR A CA 1
ATOM 744 C C . TYR A 1 94 ? 19.436 -2.226 -9.293 1.00 83.50 94 TYR A C 1
ATOM 746 O O . TYR A 1 94 ? 18.260 -2.163 -9.676 1.00 83.50 94 TYR A O 1
ATOM 754 N N . SER A 1 95 ? 20.063 -1.162 -8.782 1.00 76.62 95 SER A N 1
ATOM 755 C CA . SER A 1 95 ? 19.488 0.187 -8.855 1.00 76.62 95 SER A CA 1
ATOM 756 C C . SER A 1 95 ? 19.256 0.577 -10.318 1.00 76.62 95 SER A C 1
ATOM 758 O O . SER A 1 95 ? 20.024 0.182 -11.189 1.00 76.62 95 SER A O 1
ATOM 760 N N . GLY A 1 96 ? 18.159 1.278 -10.605 1.00 76.88 96 GLY A N 1
ATOM 761 C CA . GLY A 1 96 ? 17.787 1.645 -11.977 1.00 76.88 96 GLY A CA 1
ATOM 762 C C . GLY A 1 96 ? 17.215 0.511 -12.844 1.00 76.88 96 GLY A C 1
ATOM 763 O O . GLY A 1 96 ? 16.719 0.787 -13.926 1.00 76.88 96 GLY A O 1
ATOM 764 N N . ALA A 1 97 ? 17.166 -0.743 -12.373 1.00 78.06 97 ALA A N 1
ATOM 765 C CA . ALA A 1 97 ? 16.655 -1.882 -13.156 1.00 78.06 97 ALA A CA 1
ATOM 766 C C . ALA A 1 97 ? 15.126 -1.883 -13.417 1.00 78.06 97 ALA A C 1
ATOM 768 O O . ALA A 1 97 ? 14.580 -2.892 -13.861 1.00 78.06 97 ALA A O 1
ATOM 769 N N . GLY A 1 98 ? 14.417 -0.795 -13.094 1.00 79.75 98 GLY A N 1
ATOM 770 C CA . GLY A 1 98 ? 12.974 -0.668 -13.328 1.00 79.75 98 GLY A CA 1
ATOM 771 C C . GLY A 1 98 ? 12.068 -1.366 -12.305 1.00 79.75 98 GLY A C 1
ATOM 772 O O . GLY A 1 98 ? 10.887 -1.542 -12.572 1.00 79.75 98 GLY A O 1
ATOM 773 N N . LYS A 1 99 ? 12.571 -1.744 -11.121 1.00 87.19 99 LYS A N 1
ATOM 774 C CA . LYS A 1 99 ? 11.783 -2.458 -10.089 1.00 87.19 99 LYS A CA 1
ATOM 775 C C . LYS A 1 99 ? 10.508 -1.715 -9.667 1.00 87.19 99 LYS A C 1
ATOM 777 O O . LYS A 1 99 ? 9.441 -2.310 -9.611 1.00 87.19 99 LYS A O 1
ATOM 782 N N . SER A 1 100 ? 10.603 -0.410 -9.408 1.00 82.31 100 SER A N 1
ATOM 783 C CA . SER A 1 100 ? 9.431 0.399 -9.042 1.00 82.31 100 SER A CA 1
ATOM 784 C C . SER A 1 100 ? 8.451 0.545 -10.207 1.00 82.31 100 SER A C 1
ATOM 786 O O . SER A 1 100 ? 7.243 0.536 -9.998 1.00 82.31 100 SER A O 1
ATOM 788 N N . ALA A 1 101 ? 8.966 0.627 -11.439 1.00 82.12 101 ALA A N 1
ATOM 789 C CA . ALA A 1 101 ? 8.134 0.653 -12.637 1.00 82.12 101 ALA A CA 1
ATOM 790 C C . ALA A 1 101 ? 7.385 -0.677 -12.827 1.00 82.12 101 ALA A C 1
ATOM 792 O O . ALA A 1 101 ? 6.225 -0.658 -13.219 1.00 82.12 101 ALA A O 1
ATOM 793 N N . LEU A 1 102 ? 8.009 -1.813 -12.487 1.00 85.31 102 LEU A N 1
ATOM 794 C CA . LEU A 1 102 ? 7.389 -3.139 -12.568 1.00 85.31 102 LEU A CA 1
ATOM 795 C C . LEU A 1 102 ? 6.168 -3.234 -11.652 1.00 85.31 102 LEU A C 1
ATOM 797 O O . LEU A 1 102 ? 5.097 -3.644 -12.091 1.00 85.31 102 LEU A O 1
ATOM 801 N N . VAL A 1 103 ? 6.321 -2.808 -10.396 1.00 86.81 103 VAL A N 1
ATOM 802 C CA . VAL A 1 103 ? 5.218 -2.797 -9.425 1.00 86.81 103 VAL A CA 1
ATOM 803 C C . VAL A 1 103 ? 4.111 -1.842 -9.873 1.00 86.81 103 VAL A C 1
ATOM 805 O O . VAL A 1 103 ? 2.943 -2.212 -9.829 1.00 86.81 103 VAL A O 1
ATOM 808 N N . LYS A 1 104 ? 4.464 -0.648 -10.371 1.00 82.56 104 LYS A N 1
ATOM 809 C CA . LYS A 1 104 ? 3.488 0.324 -10.891 1.00 82.56 104 LYS A CA 1
ATOM 810 C C . LYS A 1 104 ? 2.732 -0.202 -12.117 1.00 82.56 104 LYS A C 1
ATOM 812 O O . LYS A 1 104 ? 1.547 0.057 -12.263 1.00 82.56 104 LYS A O 1
ATOM 817 N N . GLN A 1 105 ? 3.386 -0.965 -12.990 1.00 81.81 105 GLN A N 1
ATOM 818 C CA . GLN A 1 105 ? 2.709 -1.589 -14.124 1.00 81.81 105 GLN A CA 1
ATOM 819 C C . GLN A 1 105 ? 1.728 -2.675 -13.675 1.00 81.81 105 GLN A C 1
ATOM 821 O O . GLN A 1 105 ? 0.610 -2.725 -14.183 1.00 81.81 105 GLN A O 1
ATOM 826 N N . ALA A 1 106 ? 2.121 -3.526 -12.721 1.00 83.88 106 ALA A N 1
ATOM 827 C CA . ALA A 1 106 ? 1.214 -4.521 -12.151 1.00 83.88 106 ALA A CA 1
ATOM 828 C C . ALA A 1 106 ? 0.019 -3.855 -11.449 1.00 83.88 106 ALA A C 1
ATOM 830 O O . ALA A 1 106 ? -1.103 -4.334 -11.583 1.00 83.88 106 ALA A O 1
ATOM 831 N N . GLN A 1 107 ? 0.244 -2.708 -10.794 1.00 82.38 107 GLN A N 1
ATOM 832 C CA . GLN A 1 107 ? -0.800 -1.916 -10.142 1.00 82.38 107 GLN A CA 1
ATOM 833 C C . GLN A 1 107 ? -1.950 -1.550 -11.086 1.00 82.38 107 GLN A C 1
ATOM 835 O O . GLN A 1 107 ? -3.098 -1.618 -10.669 1.00 82.38 107 GLN A O 1
ATOM 840 N N . ASN A 1 108 ? -1.674 -1.231 -12.356 1.00 78.19 108 ASN A N 1
ATOM 841 C CA . ASN A 1 108 ? -2.723 -0.918 -13.337 1.00 78.19 108 ASN A CA 1
ATOM 842 C C . ASN A 1 108 ? -3.697 -2.087 -13.578 1.00 78.19 108 ASN A C 1
ATOM 844 O O . ASN A 1 108 ? -4.783 -1.882 -14.106 1.00 78.19 108 ASN A O 1
ATOM 848 N N . SER A 1 109 ? -3.287 -3.316 -13.251 1.00 77.25 109 SER A N 1
ATOM 849 C CA . SER A 1 109 ? -4.117 -4.521 -13.363 1.00 77.25 109 SER A CA 1
ATOM 850 C C . SER A 1 109 ? -4.805 -4.894 -12.048 1.00 77.25 109 SER A C 1
ATOM 852 O O . SER A 1 109 ? -5.609 -5.823 -12.034 1.00 77.25 109 SER A O 1
ATOM 854 N N . PHE A 1 110 ? -4.492 -4.211 -10.944 1.00 80.94 110 PHE A N 1
ATOM 855 C CA . PHE A 1 110 ? -5.225 -4.379 -9.695 1.00 80.94 110 PHE A CA 1
ATOM 856 C C . PHE A 1 110 ? -6.545 -3.626 -9.835 1.00 80.94 110 PHE A C 1
ATOM 858 O O . PHE A 1 110 ? -6.574 -2.472 -10.260 1.00 80.94 110 PHE A O 1
ATOM 865 N N . ASN A 1 111 ? -7.651 -4.293 -9.529 1.00 65.31 111 ASN A N 1
ATOM 866 C CA . ASN A 1 111 ? -8.973 -3.711 -9.694 1.00 65.31 111 ASN A CA 1
ATOM 867 C C . ASN A 1 111 ? -9.114 -2.499 -8.758 1.00 65.31 111 ASN A C 1
ATOM 869 O O . ASN A 1 111 ? -9.011 -2.644 -7.541 1.00 65.31 111 ASN A O 1
ATOM 873 N N . GLU A 1 112 ? -9.417 -1.310 -9.291 1.00 57.12 112 GLU A N 1
ATOM 874 C CA . GLU A 1 112 ? -9.627 -0.098 -8.471 1.00 57.12 112 GLU A CA 1
ATOM 875 C C . GLU A 1 112 ? -10.796 -0.228 -7.477 1.00 57.12 112 GLU A C 1
ATOM 877 O O . GLU A 1 112 ? -10.942 0.586 -6.563 1.00 57.12 112 GLU A O 1
ATOM 882 N N . LYS A 1 113 ? -11.657 -1.234 -7.671 1.00 56.44 113 LYS A N 1
ATOM 883 C CA . LYS A 1 113 ? -12.841 -1.491 -6.847 1.00 56.44 113 LYS A CA 1
ATOM 884 C C . LYS A 1 113 ? -12.569 -2.339 -5.601 1.00 56.44 113 LYS A C 1
ATOM 886 O O . LYS A 1 113 ? -13.440 -2.362 -4.742 1.00 56.44 113 LYS A O 1
ATOM 891 N N . ASP A 1 114 ? -11.386 -2.948 -5.487 1.00 64.06 114 ASP A N 1
ATOM 892 C CA . ASP A 1 114 ? -11.118 -4.028 -4.523 1.00 64.06 114 ASP A CA 1
ATOM 893 C C . ASP A 1 114 ? -10.039 -3.655 -3.476 1.00 64.06 114 ASP A C 1
ATOM 895 O O . ASP A 1 114 ? -9.349 -4.526 -2.942 1.00 64.06 114 ASP A O 1
ATOM 899 N N . GLY A 1 115 ? -9.828 -2.356 -3.214 1.00 75.88 115 GLY A N 1
ATOM 900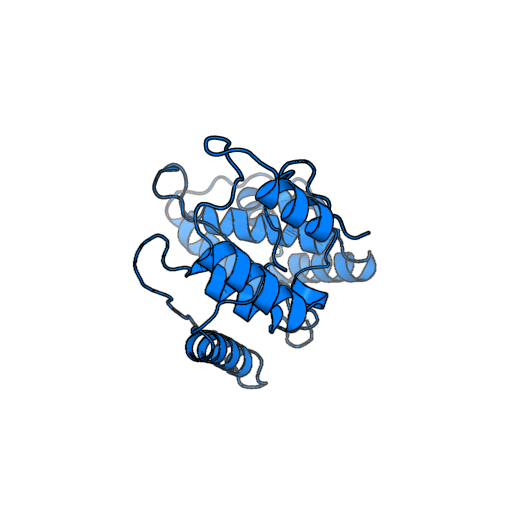 C CA . GLY A 1 115 ? -9.045 -1.899 -2.059 1.00 75.88 115 GLY A CA 1
ATOM 901 C C . GLY A 1 115 ? -8.176 -0.658 -2.281 1.00 75.88 115 GLY A C 1
ATOM 902 O O . GLY A 1 115 ? -8.304 0.080 -3.258 1.00 75.88 115 GLY A O 1
ATOM 903 N N . PHE A 1 116 ? -7.267 -0.409 -1.334 1.00 80.38 116 PHE A N 1
ATOM 904 C CA . PHE A 1 116 ? -6.338 0.723 -1.368 1.00 80.38 116 PHE A CA 1
ATOM 905 C C . PHE A 1 116 ? -4.913 0.277 -1.698 1.00 80.38 116 PHE A C 1
ATOM 907 O O . PHE A 1 116 ? -4.380 -0.644 -1.078 1.00 80.38 116 PHE A O 1
ATOM 914 N N . PHE A 1 117 ? -4.253 0.993 -2.610 1.00 82.19 117 PHE A N 1
ATOM 915 C CA . PHE A 1 117 ? -2.825 0.820 -2.861 1.00 82.19 117 PHE A CA 1
ATOM 916 C C . PHE A 1 117 ? -2.011 1.811 -2.028 1.00 82.19 117 PHE A C 1
ATOM 918 O O . PHE A 1 117 ? -2.151 3.026 -2.166 1.00 82.19 117 PHE A O 1
ATOM 925 N N . LEU A 1 118 ? -1.142 1.284 -1.168 1.00 84.19 118 LEU A N 1
ATOM 926 C CA . LEU A 1 118 ? -0.264 2.071 -0.309 1.00 84.19 118 LEU A CA 1
ATOM 927 C C . LEU A 1 118 ? 1.184 1.919 -0.780 1.00 84.19 118 LEU A C 1
ATOM 929 O O . LEU A 1 118 ? 1.650 0.812 -1.041 1.00 84.19 118 LEU A O 1
ATOM 933 N N . CYS A 1 119 ? 1.916 3.031 -0.845 1.00 82.31 119 CYS A N 1
ATOM 934 C CA . CYS A 1 119 ? 3.325 3.047 -1.224 1.00 82.31 119 CYS A CA 1
ATOM 935 C C . CYS A 1 119 ? 4.130 3.876 -0.225 1.00 82.31 119 CYS A C 1
ATOM 937 O O . CYS A 1 119 ? 3.742 4.991 0.113 1.00 82.31 119 CYS A O 1
ATOM 939 N N . GLY A 1 120 ? 5.258 3.329 0.223 1.00 80.19 120 GLY A N 1
ATOM 940 C CA . GLY A 1 120 ? 6.188 3.983 1.135 1.00 80.19 120 GLY A CA 1
ATOM 941 C C . GLY A 1 120 ? 7.623 3.755 0.683 1.00 80.19 120 GLY A C 1
ATOM 942 O O . GLY A 1 120 ? 7.976 2.659 0.241 1.00 80.19 120 GLY A O 1
ATOM 943 N N . LYS A 1 121 ? 8.464 4.784 0.790 1.00 78.12 121 LYS A N 1
ATOM 944 C CA . LYS A 1 121 ? 9.882 4.707 0.427 1.00 78.12 121 LYS A CA 1
ATOM 945 C C . LYS A 1 121 ? 10.733 4.743 1.691 1.00 78.12 121 LYS A C 1
ATOM 947 O O . LYS A 1 121 ? 10.769 5.749 2.386 1.00 78.12 121 LYS A O 1
ATOM 952 N N . PHE A 1 122 ? 11.472 3.669 1.950 1.00 74.25 122 PHE A N 1
ATOM 953 C CA . PHE A 1 122 ? 12.544 3.696 2.943 1.00 74.25 122 PHE A CA 1
ATOM 954 C C . PHE A 1 122 ? 13.765 4.377 2.323 1.00 74.25 122 PHE A C 1
ATOM 956 O O . PHE A 1 122 ? 14.499 3.763 1.546 1.00 74.25 122 PHE A O 1
ATOM 963 N N . ASP A 1 123 ? 13.951 5.663 2.613 1.00 68.75 123 ASP A N 1
ATOM 964 C CA . ASP A 1 123 ? 15.125 6.398 2.157 1.00 68.75 123 ASP A CA 1
ATOM 965 C C . ASP A 1 123 ? 16.285 6.186 3.134 1.00 68.75 123 ASP A C 1
ATOM 967 O O . ASP A 1 123 ? 16.261 6.659 4.269 1.00 68.75 123 ASP A O 1
ATOM 971 N N . GLN A 1 124 ? 17.308 5.451 2.690 1.00 60.69 124 GLN A N 1
ATOM 972 C CA . GLN A 1 124 ? 18.495 5.167 3.496 1.00 60.69 124 GLN A CA 1
ATOM 973 C C . GLN A 1 124 ? 19.239 6.449 3.909 1.00 60.69 124 GLN A C 1
ATOM 975 O O . GLN A 1 124 ? 19.963 6.424 4.896 1.00 60.69 124 GLN A O 1
ATOM 980 N N . LEU A 1 125 ? 19.062 7.562 3.185 1.00 60.56 125 LEU A N 1
ATOM 981 C CA . LEU A 1 125 ? 19.706 8.841 3.492 1.00 60.56 125 LEU A CA 1
ATOM 982 C C . LEU A 1 125 ? 18.883 9.700 4.465 1.00 60.56 125 LEU A C 1
ATOM 984 O O . LEU A 1 125 ? 19.441 10.593 5.100 1.00 60.56 125 LEU A O 1
ATOM 988 N N . GLN A 1 126 ? 17.582 9.426 4.622 1.00 53.75 126 GLN A N 1
ATOM 989 C CA . GLN A 1 126 ? 16.715 10.103 5.591 1.00 53.75 126 GLN A CA 1
ATOM 990 C C . GLN A 1 126 ? 16.611 9.267 6.871 1.00 53.75 126 GLN A C 1
ATOM 992 O O . GLN A 1 126 ? 15.596 8.652 7.193 1.00 53.75 126 GLN A O 1
ATOM 997 N N . HIS A 1 127 ? 17.711 9.229 7.617 1.00 54.06 127 HIS A N 1
ATOM 998 C CA . HIS A 1 127 ? 17.740 8.664 8.959 1.00 54.06 127 HIS A CA 1
ATOM 999 C C . HIS A 1 127 ? 17.087 9.620 9.955 1.00 54.06 127 HIS A C 1
ATOM 1001 O O . HIS A 1 127 ? 17.765 10.544 10.392 1.00 54.06 127 HIS A O 1
ATOM 1007 N N . VAL A 1 128 ? 15.844 9.374 10.390 1.00 55.19 128 VAL A N 1
ATOM 1008 C CA . VAL A 1 128 ? 15.417 9.890 11.707 1.00 55.19 128 VAL A CA 1
ATOM 1009 C C . VAL A 1 128 ? 14.460 8.949 12.451 1.00 55.19 128 VAL A C 1
ATOM 1011 O O . VAL A 1 128 ? 14.671 8.731 13.640 1.00 55.19 128 VAL A O 1
ATOM 1014 N N . GLU A 1 12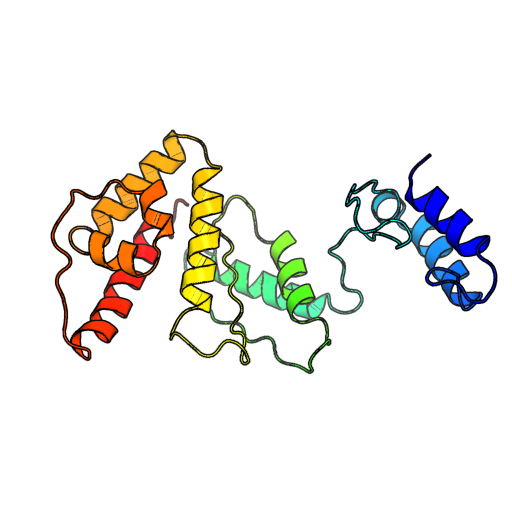9 ? 13.470 8.320 11.800 1.00 64.00 129 GLU A N 1
ATOM 1015 C CA . GLU A 1 129 ? 12.390 7.643 12.546 1.00 64.00 129 GLU A CA 1
ATOM 1016 C C . GLU A 1 129 ? 12.065 6.213 12.066 1.00 64.00 129 GLU A C 1
ATOM 1018 O O . GLU A 1 129 ? 11.842 5.982 10.873 1.00 64.00 129 GLU A O 1
ATOM 1023 N N . PRO A 1 130 ? 12.004 5.221 12.982 1.00 64.94 130 PRO A N 1
ATOM 1024 C CA . PRO A 1 130 ? 11.482 3.894 12.673 1.00 64.94 130 PRO A CA 1
ATOM 1025 C C . PRO A 1 130 ? 10.059 3.978 12.110 1.00 64.94 130 PRO A C 1
ATOM 1027 O O . PRO A 1 130 ? 9.224 4.688 12.657 1.00 64.94 130 PRO A O 1
ATOM 1030 N N . LEU A 1 131 ? 9.760 3.181 11.077 1.00 71.81 131 LEU A N 1
ATOM 1031 C CA . LEU A 1 131 ? 8.439 3.100 10.426 1.00 71.81 131 LEU A CA 1
ATOM 1032 C C . LEU A 1 131 ? 8.023 4.341 9.612 1.00 71.81 131 LEU A C 1
ATOM 1034 O O . LEU A 1 131 ? 6.884 4.367 9.152 1.00 71.81 131 LEU A O 1
ATOM 1038 N N . SER A 1 132 ? 8.909 5.312 9.365 1.00 76.25 132 SER A N 1
ATOM 1039 C CA . SER A 1 132 ? 8.597 6.515 8.569 1.00 76.25 132 SER A CA 1
ATOM 1040 C C . SER A 1 132 ? 7.917 6.192 7.235 1.00 76.25 132 SER A C 1
ATOM 1042 O O . SER A 1 132 ? 6.815 6.657 6.974 1.00 76.25 132 SER A O 1
ATOM 1044 N N . ALA A 1 133 ? 8.483 5.270 6.455 1.00 78.38 133 ALA A N 1
ATOM 1045 C CA . ALA A 1 133 ? 7.901 4.856 5.179 1.00 78.38 133 ALA A CA 1
ATOM 1046 C C . ALA A 1 133 ? 6.502 4.225 5.319 1.00 78.38 133 ALA A C 1
ATOM 1048 O O . ALA A 1 133 ? 5.688 4.320 4.405 1.00 78.38 133 ALA A O 1
ATOM 1049 N N . ILE A 1 134 ? 6.212 3.572 6.450 1.00 80.69 134 ILE A N 1
ATOM 1050 C CA . ILE A 1 134 ? 4.882 3.018 6.733 1.00 80.69 134 ILE A CA 1
ATOM 1051 C C . ILE A 1 134 ? 3.914 4.161 7.058 1.00 80.69 134 ILE A C 1
ATOM 1053 O O . ILE A 1 134 ? 2.815 4.195 6.512 1.00 80.69 134 ILE A O 1
ATOM 1057 N N . VAL A 1 135 ? 4.324 5.117 7.896 1.00 79.19 135 VAL A N 1
ATOM 1058 C CA . VAL A 1 135 ? 3.531 6.318 8.212 1.00 79.19 135 VAL A CA 1
ATOM 1059 C C . VAL A 1 135 ? 3.225 7.128 6.949 1.00 79.19 135 VAL A C 1
ATOM 1061 O O . VAL A 1 135 ? 2.078 7.535 6.751 1.00 79.19 135 VAL A O 1
ATOM 1064 N N . ASP A 1 136 ? 4.204 7.298 6.061 1.00 80.62 136 ASP A N 1
ATOM 1065 C CA . ASP A 1 136 ? 4.031 7.979 4.775 1.00 80.62 136 ASP A CA 1
ATOM 1066 C C . ASP A 1 136 ? 3.010 7.254 3.894 1.00 80.62 136 ASP A C 1
ATOM 1068 O O . ASP A 1 136 ? 2.098 7.875 3.343 1.00 80.62 136 ASP A O 1
ATOM 1072 N N . ALA A 1 137 ? 3.099 5.923 3.820 1.00 85.06 137 ALA A N 1
ATOM 1073 C CA . ALA A 1 137 ? 2.167 5.110 3.049 1.00 85.06 137 ALA A CA 1
ATOM 1074 C C . ALA A 1 137 ? 0.716 5.262 3.547 1.00 85.06 137 ALA A C 1
ATOM 1076 O O . ALA A 1 137 ? -0.209 5.424 2.748 1.00 85.06 137 ALA A O 1
ATOM 1077 N N . PHE A 1 138 ? 0.507 5.282 4.868 1.00 85.06 138 PHE A N 1
ATOM 1078 C CA . PHE A 1 138 ? -0.815 5.516 5.458 1.00 85.06 138 PHE A CA 1
ATOM 1079 C C . PHE A 1 138 ? -1.276 6.978 5.378 1.00 85.06 138 PHE A C 1
ATOM 1081 O O . PHE A 1 138 ? -2.477 7.247 5.332 1.00 85.06 138 PHE A O 1
ATOM 1088 N N . SER A 1 139 ? -0.355 7.934 5.307 1.00 82.38 139 SER A N 1
ATOM 1089 C CA . SER A 1 139 ? -0.685 9.334 5.015 1.00 82.38 139 SER A CA 1
ATOM 1090 C C . SER A 1 139 ? -1.203 9.487 3.579 1.00 82.38 139 SER A C 1
ATOM 1092 O O . SER A 1 139 ? -2.175 10.207 3.338 1.00 82.38 139 SER A O 1
ATOM 1094 N N . GLY A 1 140 ? -0.632 8.740 2.628 1.00 83.25 140 GLY A N 1
ATOM 1095 C CA . GLY A 1 140 ? -1.177 8.590 1.275 1.00 83.25 140 GLY A CA 1
ATOM 1096 C C . GLY A 1 140 ? -2.588 7.993 1.278 1.00 83.25 140 GLY A C 1
ATOM 1097 O O . GLY A 1 140 ? -3.490 8.550 0.656 1.00 83.25 140 GLY A O 1
ATOM 1098 N N . LEU A 1 141 ? -2.818 6.935 2.065 1.00 86.06 141 LEU A N 1
ATOM 1099 C CA . LEU A 1 141 ? -4.160 6.368 2.250 1.00 86.06 141 LEU A CA 1
ATOM 1100 C C . LEU A 1 141 ? -5.168 7.414 2.752 1.00 86.06 141 LEU A C 1
ATOM 1102 O O . LEU A 1 141 ? -6.289 7.477 2.250 1.00 86.06 141 LEU A O 1
ATOM 1106 N N . CYS A 1 142 ? -4.782 8.251 3.718 1.00 85.69 142 CYS A N 1
ATOM 1107 C CA . CYS A 1 142 ? -5.667 9.294 4.235 1.00 85.69 142 CYS A CA 1
ATOM 1108 C C . CYS A 1 142 ? -6.112 10.262 3.128 1.00 85.69 142 CYS A C 1
ATOM 1110 O O . CYS A 1 142 ? -7.279 10.644 3.086 1.00 85.69 142 CYS A O 1
ATOM 1112 N N . HIS A 1 143 ? -5.217 10.626 2.203 1.00 84.31 143 HIS A N 1
ATOM 1113 C CA . HIS A 1 143 ? -5.580 11.453 1.050 1.00 84.31 143 HIS A CA 1
ATOM 1114 C C . HIS A 1 143 ? -6.595 10.760 0.137 1.00 84.31 143 HIS A C 1
ATOM 1116 O O . HIS A 1 143 ? -7.554 11.401 -0.291 1.00 84.31 143 HIS A O 1
ATOM 1122 N N . GLU A 1 144 ? -6.422 9.466 -0.137 1.00 83.62 144 GLU A N 1
ATOM 1123 C CA . GLU A 1 144 ? -7.362 8.706 -0.968 1.00 83.62 144 GLU A CA 1
ATOM 1124 C C . GLU A 1 144 ? -8.743 8.581 -0.315 1.00 83.62 144 GLU A C 1
ATOM 1126 O O . GLU A 1 144 ? -9.759 8.780 -0.980 1.00 83.62 144 GLU A O 1
ATOM 1131 N N . ILE A 1 145 ? -8.802 8.353 1.001 1.00 87.06 145 ILE A N 1
ATOM 1132 C CA . ILE A 1 145 ? -10.067 8.335 1.751 1.00 87.06 145 ILE A CA 1
ATOM 1133 C C . ILE A 1 145 ? -10.770 9.694 1.654 1.00 87.06 145 ILE A C 1
ATOM 1135 O O . ILE A 1 145 ? -11.979 9.749 1.435 1.00 87.06 145 ILE A O 1
ATOM 1139 N N . MET A 1 146 ? -10.031 10.800 1.766 1.00 85.19 146 MET A N 1
ATOM 1140 C CA . MET A 1 146 ? -10.606 12.150 1.714 1.00 85.19 146 MET A CA 1
ATOM 1141 C C . MET A 1 146 ? -11.226 12.508 0.357 1.00 85.19 146 MET A C 1
ATOM 1143 O O . MET A 1 146 ? -12.110 13.363 0.314 1.00 85.19 146 MET A O 1
ATOM 1147 N N . LYS A 1 147 ? -10.808 11.847 -0.730 1.00 86.81 147 LYS A N 1
ATOM 1148 C CA . LYS A 1 147 ? -11.392 12.005 -2.073 1.00 86.81 147 LYS A CA 1
ATOM 1149 C C . LYS A 1 147 ? -12.710 11.242 -2.256 1.00 86.81 147 LYS A C 1
ATOM 1151 O O . LYS A 1 147 ? -13.420 11.505 -3.225 1.00 86.81 147 LYS A O 1
ATOM 1156 N N . LYS A 1 148 ? -13.036 10.290 -1.374 1.00 86.12 148 LYS A N 1
ATOM 1157 C CA . LYS A 1 148 ? -14.282 9.512 -1.443 1.00 86.12 148 LYS A CA 1
ATOM 1158 C C . LYS A 1 148 ? -15.491 10.361 -1.031 1.00 86.12 148 LYS A C 1
ATOM 1160 O O . LYS A 1 148 ? -15.374 11.394 -0.364 1.00 86.12 148 LYS A O 1
ATOM 1165 N N . ASP A 1 149 ? -16.678 9.906 -1.414 1.00 89.38 149 ASP A N 1
ATOM 1166 C CA . ASP A 1 149 ? -17.939 10.533 -1.025 1.00 89.38 149 ASP A CA 1
ATOM 1167 C C . ASP A 1 149 ? -18.149 10.508 0.504 1.00 89.38 149 ASP A C 1
ATOM 1169 O O . ASP A 1 149 ? -17.458 9.810 1.251 1.00 89.38 149 ASP A O 1
ATOM 1173 N N . ALA A 1 150 ? -19.089 11.321 0.991 1.00 89.94 150 ALA A N 1
ATOM 1174 C CA . ALA A 1 150 ? -19.343 11.453 2.425 1.00 89.94 150 ALA A CA 1
ATOM 1175 C C . ALA A 1 150 ? -19.770 10.128 3.081 1.00 89.94 150 ALA A C 1
ATOM 1177 O O . ALA A 1 150 ? -19.282 9.821 4.164 1.00 89.94 150 ALA A O 1
ATOM 1178 N N . ALA A 1 151 ? -20.594 9.312 2.414 1.00 90.44 151 ALA A N 1
ATOM 1179 C CA . ALA A 1 151 ? -21.085 8.062 2.987 1.00 90.44 151 ALA A CA 1
ATOM 1180 C C . ALA A 1 151 ? -19.951 7.042 3.159 1.00 90.44 151 ALA A C 1
ATOM 1182 O O . ALA A 1 151 ? -19.824 6.438 4.223 1.00 90.44 151 ALA A O 1
ATOM 1183 N N . THR A 1 152 ? -19.077 6.903 2.158 1.00 87.94 152 THR A N 1
ATOM 1184 C CA . THR A 1 152 ? -17.884 6.047 2.255 1.00 87.94 152 THR A CA 1
ATOM 1185 C C . THR A 1 152 ? -16.943 6.521 3.367 1.00 87.94 152 THR A C 1
ATOM 1187 O O . THR A 1 152 ? -16.435 5.711 4.144 1.00 87.94 152 THR A O 1
ATOM 1190 N N . ARG A 1 153 ? -16.725 7.837 3.495 1.00 89.62 153 ARG A N 1
ATOM 1191 C CA . ARG A 1 153 ? -15.880 8.399 4.563 1.00 89.62 153 ARG A CA 1
ATOM 1192 C C . ARG A 1 153 ? -16.460 8.156 5.953 1.00 89.62 153 ARG A C 1
ATOM 1194 O O . ARG A 1 153 ? -15.711 7.775 6.850 1.00 89.62 153 ARG A O 1
ATOM 1201 N N . ASP A 1 154 ? -17.766 8.333 6.126 1.00 90.12 154 ASP A N 1
ATOM 1202 C CA . ASP A 1 154 ? -18.449 8.091 7.400 1.00 90.12 154 ASP A CA 1
ATOM 1203 C C . ASP A 1 154 ? -18.380 6.614 7.791 1.00 90.12 154 ASP A C 1
ATOM 1205 O O . ASP A 1 154 ? -18.049 6.280 8.925 1.00 90.12 154 ASP A O 1
ATOM 1209 N N . GLN A 1 155 ? -18.583 5.720 6.826 1.00 89.31 155 GLN A N 1
ATOM 1210 C CA . GLN A 1 155 ? -18.437 4.285 7.029 1.00 89.31 155 GLN A CA 1
ATOM 1211 C C . GLN A 1 155 ? -17.019 3.875 7.458 1.00 89.31 155 GLN A C 1
ATOM 1213 O O . GLN A 1 155 ? -16.862 3.033 8.344 1.00 89.31 155 GLN A O 1
ATOM 1218 N N . ILE A 1 156 ? -15.986 4.444 6.829 1.00 89.69 156 ILE A N 1
ATOM 1219 C CA . ILE A 1 156 ? -14.586 4.196 7.201 1.00 89.69 156 ILE A CA 1
ATOM 1220 C C . ILE A 1 156 ? -14.304 4.762 8.596 1.00 89.69 156 ILE A C 1
ATOM 1222 O O . ILE A 1 156 ? -13.685 4.086 9.416 1.00 89.69 156 ILE A O 1
ATOM 1226 N N . ARG A 1 157 ? -14.796 5.970 8.900 1.00 89.94 157 ARG A N 1
ATOM 1227 C CA . ARG A 1 157 ? -14.667 6.581 10.228 1.00 89.94 157 ARG A CA 1
ATOM 1228 C C . ARG A 1 157 ? -15.251 5.675 11.310 1.00 89.94 157 ARG A C 1
ATOM 1230 O O . ARG A 1 157 ? -14.548 5.384 12.276 1.00 89.94 157 ARG A O 1
ATOM 1237 N N . SER A 1 158 ? -16.487 5.206 11.133 1.00 89.50 158 SER A N 1
ATOM 1238 C CA . SER A 1 158 ? -17.147 4.302 12.080 1.00 89.50 158 SER A CA 1
ATOM 1239 C C . SER A 1 158 ? -16.370 3.000 12.252 1.00 89.50 158 SER A C 1
ATOM 1241 O O . SER A 1 158 ? -16.082 2.617 13.382 1.00 89.50 158 SER A O 1
ATOM 1243 N N . ALA A 1 159 ? -15.927 2.374 11.157 1.00 90.38 159 ALA A N 1
ATOM 1244 C CA . ALA A 1 159 ? -15.144 1.143 11.229 1.00 90.38 159 ALA A CA 1
ATOM 1245 C C . ALA A 1 159 ? -13.840 1.329 12.022 1.00 90.38 159 ALA A C 1
ATOM 1247 O O . ALA A 1 159 ? -13.482 0.475 12.836 1.00 90.38 159 ALA A O 1
ATOM 1248 N N . ILE A 1 160 ? -13.135 2.451 11.826 1.00 89.31 160 ILE A N 1
ATOM 1249 C CA . ILE A 1 160 ? -11.908 2.738 12.576 1.00 89.31 160 ILE A CA 1
ATOM 1250 C C . ILE A 1 160 ? -12.223 2.985 14.053 1.00 89.31 160 ILE A C 1
ATOM 1252 O O . ILE A 1 160 ? -11.546 2.423 14.911 1.00 89.31 160 ILE A O 1
ATOM 1256 N N . GLN A 1 161 ? -13.252 3.774 14.366 1.00 87.19 161 GLN A N 1
ATOM 1257 C CA . GLN A 1 161 ? -13.643 4.051 15.752 1.00 87.19 161 GLN A CA 1
ATOM 1258 C C . GLN A 1 161 ? -14.066 2.778 16.499 1.00 87.19 161 GLN A C 1
ATOM 1260 O O . GLN A 1 161 ? -13.655 2.590 17.642 1.00 87.19 161 GLN A O 1
ATOM 1265 N N . GLU A 1 162 ? -14.811 1.877 15.857 1.00 88.44 162 GLU A N 1
ATOM 1266 C CA . GLU A 1 162 ? -15.253 0.607 16.449 1.00 88.44 162 GLU A CA 1
ATOM 1267 C C . GLU A 1 162 ? -14.097 -0.373 16.687 1.00 88.44 162 GLU A C 1
ATOM 1269 O O . GLU A 1 162 ? -14.029 -1.008 17.739 1.00 88.44 162 GLU A O 1
ATOM 1274 N N . ASN A 1 163 ? -13.168 -0.494 15.732 1.00 88.88 163 ASN A N 1
ATOM 1275 C CA . ASN A 1 163 ? -12.071 -1.462 15.824 1.00 88.88 163 ASN A CA 1
ATOM 1276 C C . ASN A 1 163 ? -10.888 -0.960 16.661 1.00 88.88 163 ASN A C 1
ATOM 1278 O O . ASN A 1 163 ? -10.250 -1.750 17.356 1.00 88.88 163 ASN A O 1
ATOM 1282 N N . VAL A 1 164 ? -10.550 0.330 16.569 1.00 86.69 164 VAL A N 1
ATOM 1283 C CA . VAL A 1 164 ? -9.385 0.921 17.252 1.00 86.69 164 VAL A CA 1
ATOM 1284 C C . VAL A 1 164 ? -9.769 1.468 18.630 1.00 86.69 164 VAL A C 1
ATOM 1286 O O . VAL A 1 164 ? -8.974 1.378 19.567 1.00 86.69 164 VAL A O 1
ATOM 1289 N N . GLY A 1 165 ? -10.987 1.992 18.790 1.00 82.75 165 GLY A N 1
ATOM 1290 C CA . GLY A 1 165 ? -11.544 2.393 20.083 1.00 82.75 165 GLY A CA 1
ATOM 1291 C C . GLY A 1 165 ? -10.650 3.366 20.858 1.00 82.75 165 GLY A C 1
ATOM 1292 O O . GLY A 1 165 ? -10.266 4.428 20.358 1.00 82.75 165 GLY A O 1
ATOM 1293 N N . SER A 1 166 ? -10.286 2.991 22.088 1.00 80.38 166 SER A N 1
ATOM 1294 C CA . SER A 1 166 ? -9.457 3.806 22.992 1.00 80.38 166 SER A CA 1
ATOM 1295 C C . SER A 1 166 ? -8.039 4.068 22.476 1.00 80.38 166 SER A C 1
ATOM 1297 O O . SER A 1 166 ? -7.363 4.970 22.963 1.00 80.38 166 SER A O 1
ATOM 1299 N N . GLU A 1 167 ? -7.576 3.308 21.483 1.00 81.56 167 GLU A N 1
ATOM 1300 C CA . GLU A 1 167 ? -6.238 3.453 20.911 1.00 81.56 167 GLU A CA 1
ATOM 1301 C C . GLU A 1 167 ? -6.147 4.522 19.810 1.00 81.56 167 GLU A C 1
ATOM 1303 O O . GLU A 1 167 ? -5.064 4.788 19.284 1.00 81.56 167 GLU A O 1
ATOM 1308 N N . THR A 1 168 ? -7.262 5.177 19.471 1.00 82.06 168 THR A N 1
ATOM 1309 C CA . THR A 1 168 ? -7.325 6.134 18.355 1.00 82.06 168 THR A CA 1
ATOM 1310 C C . THR A 1 168 ? -6.381 7.324 18.556 1.00 82.06 168 THR A C 1
ATOM 1312 O O . THR A 1 168 ? -5.725 7.758 17.610 1.00 82.06 168 THR A O 1
ATOM 1315 N N . GLY A 1 169 ? -6.227 7.814 19.791 1.00 81.31 169 GLY A N 1
ATOM 1316 C CA . GLY A 1 169 ? -5.281 8.894 20.096 1.00 81.31 169 GLY A CA 1
ATOM 1317 C C . GLY A 1 169 ? -3.822 8.506 19.822 1.00 81.31 169 GLY A C 1
ATOM 1318 O O . GLY A 1 169 ? -3.057 9.297 19.271 1.00 81.31 169 GLY A O 1
ATOM 1319 N N . PHE A 1 170 ? -3.444 7.261 20.130 1.00 81.62 170 PHE A N 1
ATOM 1320 C CA . PHE A 1 170 ? -2.109 6.744 19.829 1.00 81.62 170 PHE A CA 1
ATOM 1321 C C . PHE A 1 170 ? -1.898 6.582 18.319 1.00 81.62 170 PHE A C 1
ATOM 1323 O O . PHE A 1 170 ? -0.863 6.987 17.795 1.00 81.62 170 PHE A O 1
ATOM 1330 N N . LEU A 1 171 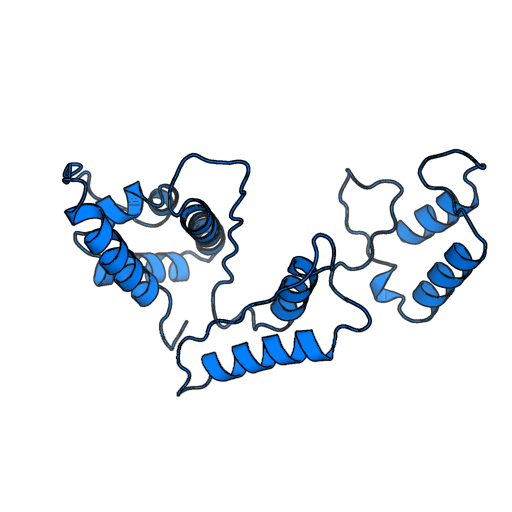? -2.901 6.058 17.609 1.00 83.81 171 LEU A N 1
ATOM 1331 C CA . LEU A 1 171 ? -2.869 5.930 16.154 1.00 83.81 171 LEU A CA 1
ATOM 1332 C C . LEU A 1 171 ? -2.706 7.295 15.459 1.00 83.81 171 LEU A C 1
ATOM 1334 O O . LEU A 1 171 ? -1.912 7.413 14.531 1.00 83.81 171 LEU A O 1
ATOM 1338 N N . ILE A 1 172 ? -3.389 8.337 15.941 1.00 85.25 172 ILE A N 1
ATOM 1339 C CA . ILE A 1 172 ? -3.252 9.707 15.423 1.00 85.25 172 ILE A CA 1
ATOM 1340 C C . ILE A 1 172 ? -1.865 10.294 15.690 1.00 85.25 172 ILE A C 1
ATOM 1342 O O . ILE A 1 172 ? -1.353 11.038 14.859 1.00 85.25 172 ILE A O 1
ATOM 1346 N N . ASN A 1 173 ? -1.242 9.983 16.827 1.00 81.00 173 ASN A N 1
ATOM 1347 C CA . ASN A 1 173 ? 0.128 10.430 17.081 1.00 81.00 173 ASN A CA 1
ATOM 1348 C C . ASN A 1 173 ? 1.125 9.795 16.102 1.00 81.00 173 ASN A C 1
ATOM 1350 O O . ASN A 1 173 ? 2.111 10.435 15.755 1.00 81.00 173 ASN A O 1
ATOM 1354 N N . LEU A 1 174 ? 0.857 8.568 15.643 1.00 80.38 174 LEU A N 1
ATOM 1355 C CA . LEU A 1 174 ? 1.668 7.896 14.627 1.00 80.38 174 LEU A CA 1
ATOM 1356 C C . LEU A 1 174 ? 1.362 8.381 13.206 1.00 80.38 174 LEU A C 1
ATOM 1358 O O . LEU A 1 174 ? 2.281 8.534 12.413 1.00 80.38 174 LEU A O 1
ATOM 1362 N N . ILE A 1 175 ? 0.088 8.604 12.872 1.00 83.81 175 ILE A N 1
ATOM 1363 C CA . ILE A 1 175 ? -0.363 9.049 11.546 1.00 83.81 175 ILE A CA 1
ATOM 1364 C C . ILE A 1 175 ? -1.223 10.310 11.733 1.00 83.81 175 ILE A C 1
ATOM 1366 O O . ILE A 1 175 ? -2.456 10.228 11.790 1.00 83.81 175 ILE A O 1
ATOM 1370 N N . PRO A 1 176 ? -0.602 11.503 11.818 1.00 81.56 176 PRO A N 1
ATOM 1371 C CA . PRO A 1 176 ? -1.308 12.750 12.124 1.00 81.56 176 PRO A CA 1
ATOM 1372 C C . PRO A 1 176 ? -2.430 13.095 11.141 1.00 81.56 176 PRO A C 1
ATOM 1374 O O . PRO A 1 176 ? -3.419 13.720 11.527 1.00 81.56 176 PRO A O 1
ATOM 1377 N N . MET A 1 177 ? -2.315 12.652 9.884 1.00 84.12 177 MET A N 1
ATOM 1378 C CA . MET A 1 177 ? -3.328 12.874 8.850 1.00 84.12 177 MET A CA 1
ATOM 1379 C C . MET A 1 177 ? -4.699 12.269 9.174 1.00 84.12 177 MET A C 1
ATOM 1381 O O . MET A 1 177 ? -5.707 12.759 8.663 1.00 84.12 177 MET A O 1
ATOM 1385 N N . LEU A 1 178 ? -4.770 11.264 10.054 1.00 87.00 178 LEU A N 1
ATOM 1386 C CA . LEU A 1 178 ? -6.039 10.657 10.462 1.00 87.00 178 LEU A CA 1
ATOM 1387 C C . LEU A 1 178 ? -6.971 11.627 11.196 1.00 87.00 178 LEU A C 1
ATOM 1389 O O . LEU A 1 178 ? -8.177 11.389 11.213 1.00 87.00 178 LEU A O 1
ATOM 1393 N N . ARG A 1 179 ? -6.457 12.750 11.722 1.00 87.19 179 ARG A N 1
ATOM 1394 C CA . ARG A 1 179 ? -7.281 13.826 12.313 1.00 87.19 179 ARG A CA 1
ATOM 1395 C C . ARG A 1 179 ? -8.307 14.406 11.341 1.00 87.19 179 ARG A C 1
ATOM 1397 O O . ARG A 1 179 ? -9.315 14.941 11.779 1.00 87.19 179 ARG A O 1
ATOM 1404 N N . ASN A 1 180 ? -8.060 14.299 10.036 1.00 85.56 180 ASN A N 1
ATOM 1405 C CA . ASN A 1 180 ? -8.983 14.785 9.009 1.00 85.56 180 ASN A CA 1
ATOM 1406 C C . ASN A 1 180 ? -10.138 13.806 8.734 1.00 85.56 180 ASN A C 1
ATOM 1408 O O . ASN A 1 180 ? -11.112 14.174 8.083 1.00 85.56 180 ASN A O 1
ATOM 1412 N N . ILE A 1 181 ? -10.017 12.558 9.195 1.00 85.75 181 ILE A N 1
ATOM 1413 C CA . ILE A 1 181 ? -10.981 11.480 8.943 1.00 85.75 181 ILE A CA 1
ATOM 1414 C C . ILE A 1 181 ? -11.737 11.136 10.223 1.00 85.75 181 ILE A C 1
ATOM 1416 O O . ILE A 1 181 ? -12.948 10.931 10.174 1.00 85.75 181 ILE A O 1
ATOM 1420 N N . ILE A 1 182 ? -11.041 11.083 11.360 1.00 83.81 182 ILE A N 1
ATOM 1421 C CA . ILE A 1 182 ? -11.582 10.650 12.645 1.00 83.81 182 ILE A CA 1
ATOM 1422 C C . ILE A 1 182 ? -11.618 11.834 13.600 1.00 83.81 182 ILE A C 1
ATOM 1424 O O . ILE A 1 182 ? -10.588 12.433 13.909 1.00 83.81 182 ILE A O 1
ATOM 1428 N N . GLU A 1 183 ? -12.803 12.117 14.124 1.00 72.56 183 GLU A N 1
ATOM 1429 C CA . GLU A 1 183 ? -12.948 13.017 15.259 1.00 72.56 183 GLU A CA 1
ATOM 1430 C C . GLU A 1 183 ? -12.535 12.272 16.526 1.00 72.56 183 GLU A C 1
ATOM 1432 O O . GLU A 1 183 ? -13.060 11.197 16.833 1.00 72.56 183 GLU A O 1
ATOM 1437 N N . VAL A 1 184 ? -11.572 12.831 17.256 1.00 65.44 184 VAL A N 1
ATOM 1438 C CA . VAL A 1 184 ? -11.132 12.287 18.539 1.00 65.44 184 VAL A CA 1
ATOM 1439 C C . VAL A 1 184 ? -11.429 13.312 19.620 1.00 65.44 184 VAL A C 1
ATOM 1441 O O . VAL A 1 184 ? -10.955 14.447 19.515 1.00 65.44 184 VAL A O 1
ATOM 1444 N N . PRO A 1 185 ? -12.201 12.949 20.662 1.00 56.34 185 PRO A N 1
ATOM 1445 C CA . PRO A 1 185 ? -12.333 13.809 21.823 1.00 56.34 185 PRO A CA 1
ATOM 1446 C C . PRO A 1 185 ? -10.944 13.996 22.427 1.00 56.34 185 PRO A C 1
ATOM 1448 O O . PRO A 1 185 ? -10.210 13.019 22.580 1.00 56.34 185 PRO A O 1
ATOM 1451 N N . VAL A 1 186 ? -10.582 15.244 22.738 1.00 48.44 186 VAL A N 1
ATOM 1452 C CA . VAL A 1 186 ? -9.293 15.621 23.337 1.00 48.44 186 VAL A CA 1
ATOM 1453 C C . VAL A 1 186 ? -9.118 14.829 24.630 1.00 48.44 186 VAL A C 1
ATOM 1455 O O . VAL A 1 186 ? -9.590 15.226 25.687 1.00 48.44 186 VAL A O 1
ATOM 1458 N N . THR A 1 187 ? -8.500 13.660 24.537 1.00 49.59 187 THR A N 1
ATOM 1459 C CA . THR A 1 187 ? -8.175 12.819 25.678 1.00 49.59 187 THR A CA 1
ATOM 1460 C C . THR A 1 187 ? -6.672 12.708 25.731 1.00 49.59 187 THR A C 1
ATOM 1462 O O . THR A 1 187 ? -5.991 12.562 24.714 1.00 49.59 187 THR A O 1
ATOM 1465 N N . GLU A 1 188 ? -6.186 12.932 26.943 1.00 45.50 188 GLU A N 1
ATOM 1466 C CA . GLU A 1 188 ? -4.810 13.230 27.285 1.00 45.50 188 GLU A CA 1
ATOM 1467 C C . GLU A 1 188 ? -3.847 12.243 26.630 1.00 45.50 188 GLU A C 1
ATOM 1469 O O . GLU A 1 188 ? -4.017 11.025 26.684 1.00 45.50 188 GLU A O 1
ATOM 1474 N N . THR A 1 189 ? -2.816 12.795 25.998 1.00 47.00 189 THR A N 1
ATOM 1475 C CA . THR A 1 189 ? -1.644 12.059 25.538 1.00 47.00 189 THR A CA 1
ATOM 1476 C C . THR A 1 189 ? -1.071 11.255 26.700 1.00 47.00 189 THR A C 1
ATOM 1478 O O . THR A 1 189 ? -0.324 11.787 27.519 1.00 47.00 189 THR A O 1
ATOM 1481 N N . ILE A 1 190 ? -1.416 9.969 26.773 1.00 50.88 190 ILE A N 1
ATOM 1482 C CA . ILE A 1 190 ? -0.791 9.036 27.706 1.00 50.88 190 ILE A CA 1
ATOM 1483 C C . ILE A 1 190 ? 0.665 8.911 27.251 1.00 50.88 190 ILE A C 1
ATOM 1485 O O . ILE A 1 190 ? 0.941 8.343 26.196 1.00 50.88 190 ILE A O 1
ATOM 1489 N N . GLN A 1 191 ? 1.596 9.497 28.006 1.00 47.22 191 GLN A N 1
ATOM 1490 C CA . GLN A 1 191 ? 3.024 9.244 27.830 1.00 47.22 191 GLN A CA 1
ATOM 1491 C C . GLN A 1 191 ? 3.310 7.805 28.264 1.00 47.22 191 GLN A C 1
ATOM 1493 O O . GLN A 1 191 ? 2.932 7.399 29.360 1.00 47.22 191 GLN A O 1
ATOM 1498 N N . ILE A 1 192 ? 3.961 7.027 27.402 1.00 53.00 192 ILE A N 1
ATOM 1499 C CA . ILE A 1 192 ? 4.211 5.599 27.627 1.00 53.00 192 ILE A CA 1
ATOM 1500 C C . ILE A 1 192 ? 5.718 5.348 27.588 1.00 53.00 192 ILE A C 1
ATOM 1502 O O . ILE A 1 192 ? 6.432 5.936 26.774 1.00 53.00 192 ILE A O 1
ATOM 1506 N N . GLY A 1 193 ? 6.202 4.442 28.439 1.00 53.56 193 GLY A N 1
ATOM 1507 C CA . GLY A 1 193 ? 7.585 3.969 28.412 1.00 53.56 193 GLY A CA 1
ATOM 1508 C C . GLY A 1 193 ? 7.945 3.222 27.115 1.00 53.56 193 GLY A C 1
ATOM 1509 O O . GLY A 1 193 ? 7.120 2.554 26.490 1.00 53.56 193 GLY A O 1
ATOM 1510 N N . ALA A 1 194 ? 9.223 3.283 26.726 1.00 56.41 194 ALA A N 1
ATOM 1511 C CA . ALA A 1 194 ? 9.726 2.844 25.415 1.00 56.41 194 ALA A CA 1
ATOM 1512 C C . ALA A 1 194 ? 9.449 1.370 25.036 1.00 56.41 194 ALA A C 1
ATOM 1514 O O . ALA A 1 194 ? 9.396 1.034 23.854 1.00 56.41 194 ALA A O 1
ATOM 1515 N N . ARG A 1 195 ? 9.278 0.468 26.014 1.00 52.00 195 ARG A N 1
ATOM 1516 C CA . ARG A 1 195 ? 9.093 -0.976 25.769 1.00 52.00 195 ARG A CA 1
ATOM 1517 C C . ARG A 1 195 ? 7.628 -1.367 25.541 1.00 52.00 195 ARG A C 1
ATOM 1519 O O . ARG A 1 195 ? 7.347 -2.260 24.746 1.00 52.00 195 ARG A O 1
ATOM 1526 N N . GLU A 1 196 ? 6.703 -0.662 26.184 1.00 62.22 196 GLU A N 1
ATOM 1527 C CA . GLU A 1 196 ? 5.257 -0.803 25.966 1.00 62.22 196 GLU A CA 1
ATOM 1528 C C . GLU A 1 196 ? 4.849 -0.261 24.586 1.00 62.22 196 GLU A C 1
ATOM 1530 O O . GLU A 1 196 ? 3.930 -0.789 23.956 1.00 62.22 196 GLU A O 1
ATOM 1535 N N . ALA A 1 197 ? 5.602 0.710 24.058 1.00 66.56 197 ALA A N 1
ATOM 1536 C CA . ALA A 1 197 ? 5.355 1.317 22.755 1.00 66.56 197 ALA A CA 1
ATOM 1537 C C . ALA A 1 197 ? 5.388 0.308 21.587 1.00 66.56 197 ALA A C 1
ATOM 1539 O O . ALA A 1 197 ? 4.489 0.323 20.755 1.00 66.56 197 ALA A O 1
ATOM 1540 N N . GLN A 1 198 ? 6.356 -0.618 21.517 1.00 71.00 198 GLN A N 1
ATOM 1541 C CA . GLN A 1 198 ? 6.478 -1.531 20.361 1.00 71.00 198 GLN A CA 1
ATOM 1542 C C . GLN A 1 198 ? 5.320 -2.530 20.235 1.00 71.00 198 GLN A C 1
ATOM 1544 O O . GLN A 1 198 ? 4.816 -2.773 19.135 1.00 71.00 198 GLN A O 1
ATOM 1549 N N . ASN A 1 199 ? 4.894 -3.132 21.348 1.00 77.44 199 ASN A N 1
ATOM 1550 C CA . ASN A 1 199 ? 3.758 -4.055 21.335 1.00 77.44 199 ASN A CA 1
ATOM 1551 C C . ASN A 1 199 ? 2.458 -3.304 21.039 1.00 77.44 199 ASN A C 1
ATOM 1553 O O . ASN A 1 199 ? 1.636 -3.798 20.267 1.00 77.44 199 ASN A O 1
ATOM 1557 N N . ARG A 1 200 ? 2.316 -2.084 21.572 1.00 80.19 200 ARG A N 1
ATOM 1558 C CA . ARG A 1 200 ? 1.176 -1.211 21.293 1.00 80.19 200 ARG A CA 1
ATOM 1559 C C . ARG A 1 200 ? 1.093 -0.843 19.812 1.00 80.19 200 ARG A C 1
ATOM 1561 O O . ARG A 1 200 ? 0.036 -1.024 19.222 1.00 80.19 200 ARG A O 1
ATOM 1568 N N . VAL A 1 201 ? 2.209 -0.471 19.176 1.00 82.62 201 VAL A N 1
ATOM 1569 C CA . VAL A 1 201 ? 2.283 -0.234 17.719 1.00 82.62 201 VAL A CA 1
ATOM 1570 C C . VAL A 1 201 ? 1.739 -1.432 16.938 1.00 82.62 201 VAL A C 1
ATOM 1572 O O . VAL A 1 201 ? 0.844 -1.268 16.114 1.00 82.62 201 VAL A O 1
ATOM 1575 N N . LYS A 1 202 ? 2.214 -2.653 17.221 1.00 84.12 202 LYS A N 1
ATOM 1576 C CA . LYS A 1 202 ? 1.762 -3.862 16.505 1.00 84.12 202 LYS A CA 1
ATOM 1577 C C . LYS A 1 202 ? 0.260 -4.111 16.651 1.00 84.12 202 LYS A C 1
ATOM 1579 O O . LYS A 1 202 ? -0.397 -4.459 15.672 1.00 84.12 202 LYS A O 1
ATOM 1584 N N . VAL A 1 203 ? -0.269 -3.968 17.866 1.00 86.69 203 VAL A N 1
ATOM 1585 C CA . VAL A 1 203 ? -1.698 -4.171 18.144 1.00 86.69 203 VAL A CA 1
ATOM 1586 C C . VAL A 1 203 ? -2.531 -3.120 17.418 1.00 86.69 203 VAL A C 1
ATOM 1588 O O . VAL A 1 203 ? -3.459 -3.478 16.698 1.00 86.69 203 VAL A O 1
ATOM 1591 N N . VAL A 1 204 ? -2.160 -1.847 17.536 1.00 87.38 204 VAL A N 1
ATOM 1592 C CA . VAL A 1 204 ? -2.905 -0.732 16.945 1.00 87.38 204 VAL A CA 1
ATOM 1593 C C . VAL A 1 204 ? -2.906 -0.796 15.420 1.00 87.38 204 VAL A C 1
ATOM 1595 O O . VAL A 1 204 ? -3.969 -0.672 14.821 1.00 87.38 204 VAL A O 1
ATOM 1598 N N . PHE A 1 205 ? -1.771 -1.099 14.780 1.00 87.50 205 PHE A N 1
ATOM 1599 C CA . PHE A 1 205 ? -1.741 -1.306 13.327 1.00 87.50 205 PHE A CA 1
ATOM 1600 C C . PHE A 1 205 ? -2.601 -2.491 12.886 1.00 87.50 205 PHE A C 1
ATOM 1602 O O . PHE A 1 205 ? -3.255 -2.412 11.851 1.00 87.50 205 PHE A O 1
ATOM 1609 N N . ARG A 1 206 ? -2.651 -3.582 13.661 1.00 88.12 206 ARG A N 1
ATOM 1610 C CA . ARG A 1 206 ? -3.522 -4.722 13.341 1.00 88.12 206 ARG A CA 1
ATOM 1611 C C . ARG A 1 206 ? -5.002 -4.347 13.428 1.00 88.12 206 ARG A C 1
ATOM 1613 O O . ARG A 1 206 ? -5.764 -4.747 12.555 1.00 88.12 206 ARG A O 1
ATOM 1620 N N . LEU A 1 207 ? -5.406 -3.613 14.465 1.00 88.88 207 LEU A N 1
ATOM 1621 C CA . LEU A 1 207 ? -6.785 -3.133 14.612 1.00 88.88 207 LEU A CA 1
ATOM 1622 C C . LEU A 1 207 ? -7.151 -2.166 13.484 1.00 88.88 207 LEU A C 1
ATOM 1624 O O . LEU A 1 207 ? -8.210 -2.296 12.879 1.00 88.88 207 LEU A O 1
ATOM 1628 N N . PHE A 1 208 ? -6.239 -1.256 13.152 1.00 89.50 208 PHE A N 1
ATOM 1629 C CA . PHE A 1 208 ? -6.434 -0.299 12.074 1.00 89.50 208 PHE A CA 1
ATOM 1630 C C . PHE A 1 208 ? -6.550 -0.975 10.703 1.00 89.50 208 PHE A C 1
ATOM 1632 O O . PHE A 1 208 ? -7.474 -0.680 9.953 1.00 89.50 208 PHE A O 1
ATOM 1639 N N . LEU A 1 209 ? -5.680 -1.942 10.395 1.00 88.75 209 LEU A N 1
ATOM 1640 C CA . LEU A 1 209 ? -5.775 -2.721 9.159 1.00 88.75 209 LEU A CA 1
ATOM 1641 C C . LEU A 1 209 ? -7.081 -3.516 9.079 1.00 88.75 209 LEU A C 1
ATOM 1643 O O . LEU A 1 209 ? -7.682 -3.558 8.016 1.00 88.7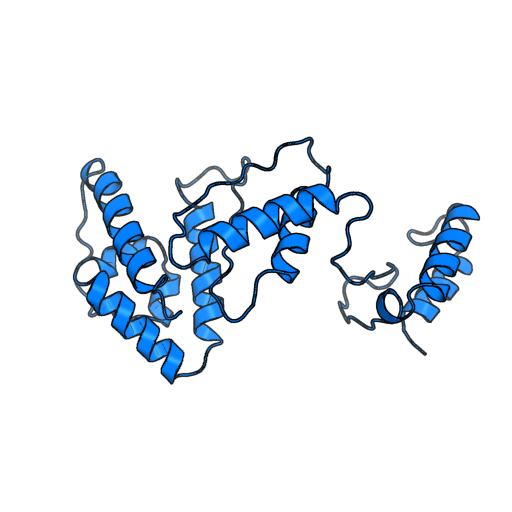5 209 LEU A O 1
ATOM 1647 N N . ARG A 1 210 ? -7.562 -4.095 10.186 1.00 86.75 210 ARG A N 1
ATOM 1648 C CA . ARG A 1 210 ? -8.865 -4.786 10.222 1.00 86.75 210 ARG A CA 1
ATOM 1649 C C . ARG A 1 210 ? -10.048 -3.857 9.962 1.00 86.75 210 ARG A C 1
ATOM 1651 O O . ARG A 1 210 ? -11.022 -4.290 9.365 1.00 86.75 210 ARG A O 1
ATOM 1658 N N . ALA A 1 211 ? -9.960 -2.601 10.396 1.00 88.12 211 ALA A N 1
ATOM 1659 C CA . ALA A 1 211 ? -10.991 -1.604 10.124 1.00 88.12 211 ALA A CA 1
ATOM 1660 C C . ALA A 1 211 ? -11.099 -1.252 8.631 1.00 88.12 211 ALA A C 1
ATOM 1662 O O . ALA A 1 211 ? -12.158 -0.832 8.172 1.00 88.12 211 ALA A O 1
ATOM 1663 N N . LEU A 1 212 ? -9.990 -1.380 7.897 1.00 86.06 212 LEU A N 1
ATOM 1664 C CA . LEU A 1 212 ? -9.871 -0.974 6.498 1.00 86.06 212 LEU A CA 1
ATOM 1665 C C . LEU A 1 212 ? -10.006 -2.141 5.517 1.00 86.06 212 LEU A C 1
ATOM 1667 O O . LEU A 1 212 ? -10.542 -1.947 4.434 1.00 86.06 212 LEU A O 1
ATOM 1671 N N . ALA A 1 213 ? -9.509 -3.322 5.885 1.00 80.06 213 ALA A N 1
ATOM 1672 C CA . ALA A 1 213 ? -9.511 -4.529 5.066 1.00 80.06 213 ALA A CA 1
ATOM 1673 C C . ALA A 1 213 ? -10.662 -5.447 5.498 1.00 80.06 213 ALA A C 1
ATOM 1675 O O . ALA A 1 213 ? -10.474 -6.382 6.283 1.00 80.06 213 ALA A O 1
ATOM 1676 N N . THR A 1 214 ? -11.866 -5.143 5.016 1.00 72.06 214 THR A N 1
ATOM 1677 C CA . THR A 1 214 ? -13.070 -5.956 5.237 1.00 72.06 214 THR A CA 1
ATOM 1678 C C . THR A 1 214 ? -13.408 -6.738 3.969 1.00 72.06 214 THR A C 1
ATOM 1680 O O . THR A 1 214 ? -13.223 -6.186 2.899 1.00 72.06 214 THR A O 1
ATOM 1683 N N . PRO A 1 215 ? -13.968 -7.959 4.037 1.00 62.12 215 PRO A N 1
ATOM 1684 C CA . PRO A 1 215 ? -14.297 -8.753 2.841 1.00 62.12 215 PRO A CA 1
ATOM 1685 C C . PRO A 1 215 ? -15.196 -8.038 1.817 1.00 62.12 215 PRO A C 1
ATOM 1687 O O . PRO A 1 215 ? -15.173 -8.381 0.641 1.00 62.12 215 PRO A O 1
ATOM 1690 N N . ASP A 1 216 ? -15.969 -7.046 2.270 1.00 54.03 216 ASP A N 1
ATOM 1691 C CA . ASP A 1 216 ? -16.878 -6.244 1.451 1.00 54.03 216 ASP A CA 1
ATOM 1692 C C . ASP A 1 216 ? -16.253 -4.921 0.931 1.00 54.03 216 ASP A C 1
ATOM 1694 O O . ASP A 1 216 ? -16.987 -4.094 0.381 1.00 54.03 216 ASP A O 1
ATOM 1698 N N . ARG A 1 217 ? -14.944 -4.665 1.146 1.00 48.47 217 ARG A N 1
ATOM 1699 C CA . ARG A 1 217 ? -14.238 -3.422 0.748 1.00 48.47 217 ARG A CA 1
ATOM 1700 C C . ARG A 1 217 ? -12.773 -3.594 0.355 1.00 48.47 217 ARG A C 1
ATOM 1702 O O . ARG A 1 217 ? -12.056 -4.337 1.058 1.00 48.47 217 ARG A O 1
#